Protein AF-A0A517MEG2-F1 (afdb_monomer)

Solvent-accessible surface area (backbone atoms only — not comparable to full-atom values): 10553 Å² total; per-residue (Å²): 79,39,38,35,41,68,90,79,44,79,35,77,63,63,57,66,65,66,53,48,52,52,63,73,65,62,48,72,83,31,39,38,38,44,35,66,56,75,59,29,33,42,37,38,36,28,40,71,97,76,38,47,50,43,34,38,28,71,49,41,81,90,42,23,30,31,58,60,77,92,49,45,72,72,55,52,47,51,47,54,48,31,66,67,71,65,52,87,67,58,65,68,91,51,57,68,42,76,53,75,80,65,86,77,78,70,78,85,67,94,70,93,80,62,92,63,47,43,78,46,65,92,37,83,37,61,62,52,31,31,82,67,50,96,64,88,54,56,41,98,83,51,16,30,68,78,64,60,43,46,56,74,36,68,62,56,97,85,30,73,79,38,46,34,69,88,78,70,36,36,53,88,76,49,85,77,88

Organism: NCBI:txid1930274

Structure (mmCIF, N/CA/C/O backbone):
data_AF-A0A517MEG2-F1
#
_entry.id   AF-A0A517MEG2-F1
#
loop_
_atom_site.group_PDB
_atom_site.id
_atom_site.type_symbol
_atom_site.label_atom_id
_atom_site.label_alt_id
_atom_site.label_comp_id
_atom_site.label_asym_id
_atom_site.label_entity_id
_atom_site.label_seq_id
_atom_site.pdbx_PDB_ins_code
_atom_site.Cartn_x
_atom_site.Cartn_y
_atom_site.Cartn_z
_atom_site.occupancy
_atom_site.B_iso_or_equiv
_atom_site.auth_seq_id
_atom_site.auth_comp_id
_atom_site.auth_asym_id
_atom_site.auth_atom_id
_atom_site.pdbx_PDB_model_num
ATOM 1 N N . MET A 1 1 ? -2.160 -15.953 0.703 1.00 89.88 1 MET A N 1
ATOM 2 C CA . MET A 1 1 ? -2.638 -14.651 1.212 1.00 89.88 1 MET A CA 1
ATOM 3 C C . MET A 1 1 ? -2.475 -14.653 2.720 1.00 89.88 1 MET A C 1
ATOM 5 O O . MET A 1 1 ? -2.684 -15.702 3.319 1.00 89.88 1 MET A O 1
ATOM 9 N N . ILE A 1 2 ? -2.067 -13.543 3.320 1.00 95.31 2 ILE A N 1
ATOM 10 C CA . ILE A 1 2 ? -1.760 -13.438 4.749 1.00 95.31 2 ILE A CA 1
ATOM 11 C C . ILE A 1 2 ? -2.513 -12.236 5.310 1.00 95.31 2 ILE A C 1
ATOM 13 O O . ILE A 1 2 ? -2.426 -11.152 4.748 1.00 95.31 2 ILE A O 1
ATOM 17 N N . PHE A 1 3 ? -3.243 -12.420 6.408 1.00 96.19 3 PHE A N 1
ATOM 18 C CA . PHE A 1 3 ? -3.762 -11.312 7.211 1.00 96.19 3 PHE A CA 1
ATOM 19 C C . PHE A 1 3 ? -2.900 -11.147 8.458 1.00 96.19 3 PHE A C 1
ATOM 21 O O . PHE A 1 3 ? -2.706 -12.115 9.194 1.00 96.19 3 PHE A O 1
ATOM 28 N N . ASN A 1 4 ? -2.394 -9.940 8.674 1.00 95.69 4 ASN A N 1
ATOM 29 C CA . ASN A 1 4 ? -1.605 -9.534 9.828 1.00 95.69 4 ASN A CA 1
ATOM 30 C C . ASN A 1 4 ? -2.376 -8.444 10.581 1.00 95.69 4 ASN A C 1
ATOM 32 O O . ASN A 1 4 ? -2.794 -7.461 9.972 1.00 95.69 4 ASN A O 1
ATOM 36 N N . LEU A 1 5 ? -2.554 -8.621 11.886 1.00 93.94 5 LEU A N 1
ATOM 37 C CA . LEU A 1 5 ? -3.052 -7.599 12.796 1.00 93.94 5 LEU A CA 1
ATOM 38 C C . LEU A 1 5 ? -1.934 -7.234 13.777 1.00 93.94 5 LEU A C 1
ATOM 40 O O . LEU A 1 5 ? -1.557 -8.066 14.606 1.00 93.94 5 LEU A O 1
ATOM 44 N N . ASN A 1 6 ? -1.441 -6.000 13.665 1.00 92.31 6 ASN A N 1
ATOM 45 C CA . ASN A 1 6 ? -0.463 -5.378 14.558 1.00 92.31 6 ASN A CA 1
ATOM 46 C C . ASN A 1 6 ? 0.783 -6.234 14.881 1.00 92.31 6 ASN A C 1
ATOM 48 O O . ASN A 1 6 ? 1.295 -6.176 15.987 1.00 92.31 6 ASN A O 1
ATOM 52 N N . GLU A 1 7 ? 1.244 -7.081 13.956 1.00 86.81 7 GLU A N 1
ATOM 53 C CA . GLU A 1 7 ? 2.364 -8.033 14.148 1.00 86.81 7 GLU A CA 1
ATOM 54 C C . GLU A 1 7 ? 2.147 -9.124 15.209 1.00 86.81 7 GLU A C 1
ATOM 56 O O . GLU A 1 7 ? 2.996 -9.996 15.391 1.00 86.81 7 GLU A O 1
ATOM 61 N N . ASP A 1 8 ? 0.998 -9.139 15.876 1.00 85.50 8 ASP A N 1
ATOM 62 C CA . ASP A 1 8 ? 0.709 -10.068 16.967 1.00 85.50 8 ASP A CA 1
ATOM 63 C C . ASP A 1 8 ? -0.096 -11.280 16.490 1.00 85.50 8 ASP A C 1
ATOM 65 O O . ASP A 1 8 ? -0.028 -12.373 17.067 1.00 85.50 8 ASP A O 1
ATOM 69 N N . ARG A 1 9 ? -0.885 -11.107 15.423 1.00 88.69 9 ARG A N 1
ATOM 70 C CA . ARG A 1 9 ? -1.783 -12.144 14.910 1.00 88.69 9 ARG A CA 1
ATOM 71 C C . ARG A 1 9 ? -1.667 -12.289 13.401 1.00 88.69 9 ARG A C 1
ATOM 73 O O . ARG A 1 9 ? -2.029 -11.393 12.647 1.00 88.69 9 ARG A O 1
ATOM 80 N N . TYR A 1 10 ? -1.281 -13.492 12.984 1.00 93.62 10 TYR A N 1
ATOM 81 C CA . TYR A 1 10 ? -1.148 -13.881 11.584 1.00 93.62 10 TYR A CA 1
ATOM 82 C C . TYR A 1 10 ? -2.141 -14.984 11.230 1.00 93.62 10 TYR A C 1
ATOM 84 O O . TYR A 1 10 ? -2.245 -15.992 11.932 1.00 93.62 10 TYR A O 1
ATOM 92 N N . LEU A 1 11 ? -2.858 -14.806 10.124 1.00 93.25 11 LEU A N 1
ATOM 93 C CA . LEU A 1 11 ? -3.738 -15.815 9.548 1.00 93.25 11 LEU A CA 1
ATOM 94 C C . LEU A 1 11 ? -3.317 -16.091 8.105 1.00 93.25 11 LEU A C 1
ATOM 96 O O . LEU A 1 11 ? -3.376 -15.209 7.248 1.00 93.25 11 LEU A O 1
ATOM 100 N N . GLU A 1 12 ? -2.930 -17.332 7.827 1.00 95.19 12 GLU A N 1
ATOM 101 C CA . GLU A 1 12 ? -2.679 -17.797 6.465 1.00 95.19 12 GLU A CA 1
ATOM 102 C C . GLU A 1 12 ? -3.995 -18.184 5.787 1.00 95.19 12 GLU A C 1
ATOM 104 O O . GLU A 1 12 ? -4.792 -18.941 6.339 1.00 95.19 12 GLU A O 1
ATOM 109 N N . ASN A 1 13 ? -4.208 -17.673 4.573 1.00 92.31 13 ASN A N 1
ATOM 110 C CA . ASN A 1 13 ? -5.419 -17.852 3.767 1.00 92.31 13 ASN A CA 1
ATOM 111 C C . ASN A 1 13 ? -6.703 -17.653 4.595 1.00 92.31 13 ASN A C 1
ATOM 113 O O . ASN A 1 13 ? -7.506 -18.581 4.739 1.00 92.31 13 ASN A O 1
ATOM 117 N N . PRO A 1 14 ? -6.881 -16.453 5.175 1.00 94.69 14 PRO A N 1
ATOM 118 C CA . PRO A 1 14 ? -7.955 -16.197 6.118 1.00 94.69 14 PRO A CA 1
ATOM 119 C C . PRO A 1 14 ? -9.325 -16.315 5.443 1.00 94.69 14 PRO A C 1
ATOM 121 O O . PRO A 1 14 ? -9.511 -15.927 4.291 1.00 94.69 14 PRO A O 1
ATOM 124 N N . ALA A 1 15 ? -10.312 -16.816 6.184 1.00 95.06 15 ALA A N 1
ATOM 125 C CA . ALA A 1 15 ? -11.708 -16.688 5.784 1.00 95.06 15 ALA A CA 1
ATOM 126 C C . ALA A 1 15 ? -12.218 -15.262 6.053 1.00 95.06 15 ALA A C 1
ATOM 128 O O . ALA A 1 15 ? -11.603 -14.493 6.792 1.00 95.06 15 ALA A O 1
ATOM 129 N N . LYS A 1 16 ? -13.383 -14.931 5.488 1.00 95.50 16 LYS A N 1
ATOM 130 C CA . LYS A 1 16 ? -14.032 -13.624 5.653 1.00 95.50 16 LYS A CA 1
ATOM 131 C C . LYS A 1 16 ? -14.243 -13.243 7.122 1.00 95.50 16 LYS A C 1
ATOM 133 O O . LYS A 1 16 ? -13.844 -12.155 7.525 1.00 95.50 16 LYS A O 1
ATOM 138 N N . ASP A 1 17 ? -14.865 -14.123 7.903 1.00 96.44 17 ASP A N 1
ATOM 139 C CA . ASP A 1 17 ? -15.284 -13.785 9.269 1.00 96.44 17 ASP A CA 1
ATOM 140 C C . ASP A 1 17 ? -14.088 -13.459 10.187 1.00 96.44 17 ASP A C 1
ATOM 142 O O . ASP A 1 17 ? -14.116 -12.401 10.813 1.00 96.44 17 ASP A O 1
ATOM 146 N N . PRO A 1 18 ? -12.980 -14.236 10.187 1.00 95.38 18 PRO A N 1
ATOM 147 C CA . PRO A 1 18 ? -11.774 -13.874 10.935 1.00 95.38 18 PRO A CA 1
ATOM 148 C C . PRO A 1 18 ? -11.167 -12.509 10.579 1.00 95.38 18 PRO A C 1
ATOM 150 O O . PRO A 1 18 ? -10.632 -11.842 11.463 1.00 95.38 18 PRO A O 1
ATOM 153 N N . VAL A 1 19 ? -11.235 -12.086 9.309 1.00 95.88 19 VAL A N 1
ATOM 154 C CA . VAL A 1 19 ? -10.759 -10.754 8.890 1.00 95.88 19 VAL A CA 1
ATOM 155 C C . VAL A 1 19 ? -11.661 -9.670 9.469 1.00 95.88 19 VAL A C 1
ATOM 157 O O . VAL A 1 19 ? -11.175 -8.717 10.068 1.00 95.88 19 VAL A O 1
ATOM 160 N N . VAL A 1 20 ? -12.979 -9.830 9.340 1.00 96.81 20 VAL A N 1
ATOM 161 C CA . VAL A 1 20 ? -13.967 -8.871 9.859 1.00 96.81 20 VAL A CA 1
ATOM 162 C C . VAL A 1 20 ? -13.852 -8.725 11.379 1.00 96.81 20 VAL A C 1
ATOM 164 O O . VAL A 1 20 ? -13.852 -7.598 11.877 1.00 96.81 20 VAL A O 1
ATOM 167 N N . GLU A 1 21 ? -13.710 -9.842 12.097 1.00 96.06 21 GLU A N 1
ATOM 168 C CA . GLU A 1 21 ? -13.492 -9.865 13.546 1.00 96.06 21 GLU A CA 1
ATOM 169 C C . GLU A 1 21 ? -12.184 -9.173 13.936 1.00 96.06 21 GLU A C 1
ATOM 171 O O . GLU A 1 21 ? -12.189 -8.343 14.842 1.00 96.06 21 GLU A O 1
ATOM 176 N N . GLY A 1 22 ? -11.083 -9.468 13.235 1.00 95.19 22 GLY A N 1
ATOM 177 C CA . GLY A 1 22 ? -9.787 -8.835 13.483 1.00 95.19 22 GLY A CA 1
ATOM 178 C C . GLY A 1 22 ? -9.834 -7.317 13.310 1.00 95.19 22 GLY A C 1
ATOM 179 O O . GLY A 1 22 ? -9.320 -6.583 14.149 1.00 95.19 22 GLY A O 1
ATOM 180 N N . LEU A 1 23 ? -10.527 -6.841 12.274 1.00 96.06 23 LEU A N 1
ATOM 181 C CA . LEU A 1 23 ? -10.725 -5.411 12.039 1.00 96.06 23 LEU A CA 1
ATOM 182 C C . LEU A 1 23 ? -11.595 -4.751 13.117 1.00 96.06 23 LEU A C 1
ATOM 184 O O . LEU A 1 23 ? -11.350 -3.611 13.483 1.00 96.06 23 LEU A O 1
ATOM 188 N N . SER A 1 24 ? -12.606 -5.450 13.647 1.00 96.06 24 SER A N 1
ATOM 189 C CA . SER A 1 24 ? -13.416 -4.937 14.767 1.00 96.06 24 SER A CA 1
ATOM 190 C C . SER A 1 24 ? -12.664 -4.877 16.096 1.00 96.06 24 SER A C 1
ATOM 192 O O . SER A 1 24 ? -13.130 -4.202 17.010 1.00 96.06 24 SER A O 1
ATOM 194 N N . SER A 1 25 ? -11.545 -5.595 16.218 1.00 94.81 25 SER A N 1
ATOM 195 C CA . SER A 1 25 ? -10.685 -5.574 17.403 1.00 94.81 25 SER A CA 1
ATOM 196 C C . SER A 1 25 ? -9.510 -4.601 17.310 1.00 94.81 25 SER A C 1
ATOM 198 O O . SER A 1 25 ? -8.708 -4.588 18.236 1.00 94.81 25 SER A O 1
ATOM 200 N N . LEU A 1 26 ? -9.385 -3.831 16.220 1.00 94.06 26 LEU A N 1
ATOM 201 C CA . LEU A 1 26 ? -8.358 -2.794 16.116 1.00 94.06 26 LEU A CA 1
ATOM 202 C C . LEU A 1 26 ? -8.540 -1.760 17.236 1.00 94.06 26 LEU A C 1
ATOM 204 O O . LEU A 1 26 ? -9.647 -1.288 17.514 1.00 94.06 26 LEU A O 1
ATOM 208 N N . GLU A 1 27 ? -7.435 -1.436 17.893 1.00 93.88 27 GLU A N 1
ATOM 209 C CA . GLU A 1 27 ? -7.347 -0.350 18.860 1.00 93.88 27 GLU A CA 1
ATOM 210 C C . GLU A 1 27 ? -6.696 0.883 18.216 1.00 93.88 27 GLU A C 1
ATOM 212 O O . GLU A 1 27 ? -6.171 0.833 17.103 1.00 93.88 27 GLU A O 1
ATOM 217 N N . VAL A 1 28 ? -6.740 2.016 18.919 1.00 94.50 28 VAL A N 1
ATOM 218 C CA . VAL A 1 28 ? -6.015 3.225 18.500 1.00 94.50 28 VAL A CA 1
ATOM 219 C C . VAL A 1 28 ? -4.521 2.911 18.391 1.00 94.50 28 VAL A C 1
ATOM 221 O O . VAL A 1 28 ? -3.980 2.178 19.218 1.00 94.50 28 VAL A O 1
ATOM 224 N N . ASP A 1 29 ? -3.880 3.476 17.373 1.00 93.56 29 ASP A N 1
ATOM 225 C CA . ASP A 1 29 ? -2.480 3.266 17.002 1.00 93.56 29 ASP A CA 1
ATOM 226 C C . ASP A 1 29 ? -2.135 1.856 16.503 1.00 93.56 29 ASP A C 1
ATOM 228 O O . ASP A 1 29 ? -0.960 1.507 16.389 1.00 93.56 29 ASP A O 1
ATOM 232 N N . GLN A 1 30 ? -3.137 1.050 16.149 1.00 95.62 30 GLN A N 1
ATOM 233 C CA . GLN A 1 30 ? -2.923 -0.262 15.542 1.00 95.62 30 GLN A CA 1
ATOM 234 C C . GLN A 1 30 ? -3.225 -0.265 14.049 1.00 95.62 30 GLN A C 1
ATOM 236 O O . GLN A 1 30 ? -3.927 0.593 13.507 1.00 95.62 30 GLN A O 1
ATOM 241 N N . TYR A 1 31 ? -2.707 -1.289 13.377 1.00 96.75 31 TYR A N 1
ATOM 242 C CA . TYR A 1 31 ? -2.906 -1.486 11.953 1.00 96.75 31 TYR A CA 1
ATOM 243 C C . TYR A 1 31 ? -3.207 -2.946 11.607 1.00 96.75 31 TYR A C 1
ATOM 245 O O . TYR A 1 31 ? -2.893 -3.877 12.354 1.00 96.75 31 TYR A O 1
ATOM 253 N N . ALA A 1 32 ? -3.818 -3.149 10.445 1.00 97.56 32 ALA A N 1
ATOM 254 C CA . ALA A 1 32 ? -4.032 -4.461 9.858 1.00 97.56 32 ALA A CA 1
ATOM 255 C C . ALA A 1 32 ? -3.645 -4.452 8.378 1.00 97.56 32 ALA A C 1
ATOM 257 O O . ALA A 1 32 ? -3.892 -3.474 7.677 1.00 97.56 32 ALA A O 1
ATOM 258 N N . ILE A 1 33 ? -3.075 -5.556 7.897 1.00 97.62 33 ILE A N 1
ATOM 259 C CA . ILE A 1 33 ? -2.640 -5.739 6.508 1.00 97.62 33 ILE A CA 1
ATOM 260 C C . ILE A 1 33 ? -3.194 -7.061 5.990 1.00 97.62 33 ILE A C 1
ATOM 262 O O . ILE A 1 33 ? -3.084 -8.093 6.652 1.00 97.62 33 ILE A O 1
ATOM 266 N N . LEU A 1 34 ? -3.761 -7.047 4.788 1.00 97.06 34 LEU A N 1
ATOM 267 C CA . LEU A 1 34 ? -4.104 -8.244 4.030 1.00 97.06 34 LEU A CA 1
ATOM 268 C C . LEU A 1 34 ? -3.244 -8.293 2.763 1.00 97.06 34 LEU A C 1
ATOM 270 O O . LEU A 1 34 ? -3.437 -7.506 1.841 1.00 97.06 3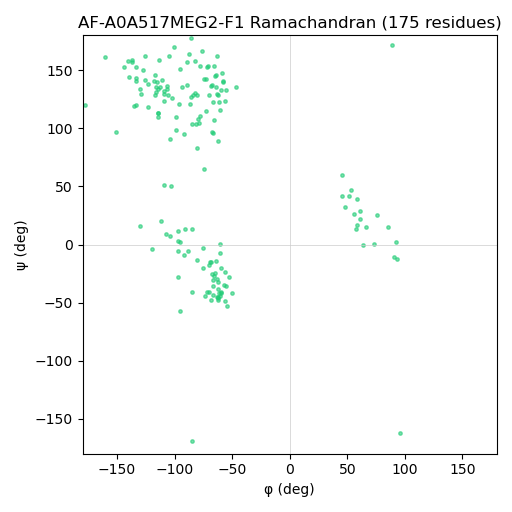4 LEU A O 1
ATOM 274 N N . ASP A 1 35 ? -2.304 -9.233 2.728 1.00 95.56 35 ASP A N 1
ATOM 275 C CA . ASP A 1 35 ? -1.260 -9.362 1.712 1.00 95.56 35 ASP A CA 1
ATOM 276 C C . ASP A 1 35 ? -1.496 -10.578 0.797 1.00 95.56 35 ASP A C 1
ATOM 278 O O . ASP A 1 35 ? -1.716 -11.711 1.246 1.00 95.56 35 ASP A O 1
ATOM 282 N N . ARG A 1 36 ? -1.447 -10.357 -0.518 1.00 91.69 36 ARG A N 1
ATOM 283 C CA . ARG A 1 36 ? -1.533 -11.385 -1.571 1.00 91.69 36 ARG A CA 1
ATOM 284 C C . ARG A 1 36 ? -0.164 -11.828 -2.093 1.00 91.69 36 ARG A C 1
ATOM 286 O O . ARG A 1 36 ? -0.108 -12.793 -2.856 1.00 91.69 36 ARG A O 1
ATOM 293 N N . GLY A 1 37 ? 0.912 -11.190 -1.653 1.00 88.06 37 GLY A N 1
ATOM 294 C CA . GLY A 1 37 ? 2.268 -11.330 -2.161 1.00 88.06 37 GLY A CA 1
ATOM 295 C C . GLY A 1 37 ? 2.555 -10.364 -3.310 1.00 88.06 37 GLY A C 1
ATOM 296 O O . GLY A 1 37 ? 1.656 -9.706 -3.832 1.00 88.06 37 GLY A O 1
ATOM 297 N N . ASN A 1 38 ? 3.826 -10.305 -3.721 1.00 86.06 38 ASN A N 1
ATOM 298 C CA . ASN A 1 38 ? 4.309 -9.451 -4.815 1.00 86.06 38 ASN A CA 1
ATOM 299 C C . ASN A 1 38 ? 3.894 -7.979 -4.659 1.00 86.06 38 ASN A C 1
ATOM 301 O O . ASN A 1 38 ? 3.453 -7.371 -5.623 1.00 86.06 38 ASN A O 1
ATOM 305 N N . GLU A 1 39 ? 3.967 -7.433 -3.441 1.00 86.56 39 GLU A N 1
ATOM 306 C CA . GLU A 1 39 ? 3.569 -6.047 -3.146 1.00 86.56 39 GLU A CA 1
ATOM 307 C C . GLU A 1 39 ? 2.089 -5.717 -3.439 1.00 86.56 39 GLU A C 1
ATOM 309 O O . GLU A 1 39 ? 1.728 -4.551 -3.613 1.00 86.56 39 GLU A O 1
ATOM 314 N N . HIS A 1 40 ? 1.212 -6.724 -3.483 1.00 90.69 40 HIS A N 1
ATOM 315 C CA . HIS A 1 40 ? -0.235 -6.532 -3.551 1.00 90.69 40 HIS A CA 1
ATOM 316 C C . HIS A 1 40 ? -0.860 -6.690 -2.168 1.00 90.69 40 HIS A C 1
ATOM 318 O O . HIS A 1 40 ? -1.155 -7.807 -1.738 1.00 90.69 40 HIS A O 1
ATOM 324 N N . TYR A 1 41 ? -1.129 -5.577 -1.496 1.00 94.69 41 TYR A N 1
ATOM 325 C CA . TYR A 1 41 ? -1.771 -5.591 -0.186 1.00 94.69 41 TYR A CA 1
ATOM 326 C C . TYR A 1 41 ? -2.781 -4.459 -0.035 1.00 94.69 41 TYR A C 1
ATOM 328 O O . TYR A 1 41 ? -2.699 -3.438 -0.715 1.00 94.69 41 TYR A O 1
ATOM 336 N N . ILE A 1 42 ? -3.715 -4.642 0.891 1.00 96.12 42 ILE A N 1
ATOM 337 C CA . ILE A 1 42 ? -4.537 -3.573 1.457 1.00 96.12 42 ILE A CA 1
ATOM 338 C C . ILE A 1 42 ? -4.203 -3.459 2.941 1.00 96.12 42 ILE A C 1
ATOM 340 O O . ILE A 1 42 ? -4.002 -4.474 3.613 1.00 96.12 42 ILE A O 1
ATOM 344 N N . GLN A 1 43 ? -4.121 -2.237 3.447 1.00 97.12 43 GLN A N 1
ATOM 345 C CA . GLN A 1 43 ? -3.837 -1.963 4.844 1.00 97.12 43 GLN A CA 1
ATOM 346 C C . GLN A 1 43 ? -4.789 -0.924 5.412 1.00 97.12 43 GLN A C 1
ATOM 348 O O . GLN A 1 43 ? -5.306 -0.071 4.695 1.00 97.12 43 GLN A O 1
ATOM 353 N N . VAL A 1 44 ? -5.003 -0.995 6.717 1.00 97.69 44 VAL A N 1
ATOM 354 C CA . VAL A 1 44 ? -5.693 0.042 7.471 1.00 97.69 44 VAL A CA 1
ATOM 355 C C . VAL A 1 44 ? -4.911 0.355 8.732 1.00 97.69 44 VAL A C 1
ATOM 357 O O . VAL A 1 44 ? -4.411 -0.557 9.385 1.00 97.69 44 VAL A O 1
ATOM 360 N N . TYR A 1 45 ? -4.853 1.630 9.085 1.00 96.81 45 TYR A N 1
ATOM 361 C CA . TYR A 1 45 ? -4.403 2.114 10.382 1.00 96.81 45 TYR A CA 1
ATOM 362 C C . TYR A 1 45 ? -5.567 2.811 11.089 1.00 96.81 45 TYR A C 1
ATOM 364 O O . TYR A 1 45 ? -6.316 3.570 10.464 1.00 96.81 45 TYR A O 1
ATOM 372 N N . GLN A 1 46 ? -5.743 2.530 12.378 1.00 95.62 46 GLN A N 1
ATOM 373 C CA . GLN A 1 46 ? -6.716 3.207 13.226 1.00 95.62 46 GLN A CA 1
ATOM 374 C C . GLN A 1 46 ? -6.008 4.290 14.036 1.00 95.62 46 GLN A C 1
ATOM 376 O O . GLN A 1 46 ? -5.247 4.002 14.957 1.00 95.62 46 GLN A O 1
ATOM 381 N N . GLY A 1 47 ? -6.282 5.544 13.693 1.00 92.12 47 GLY A N 1
ATOM 382 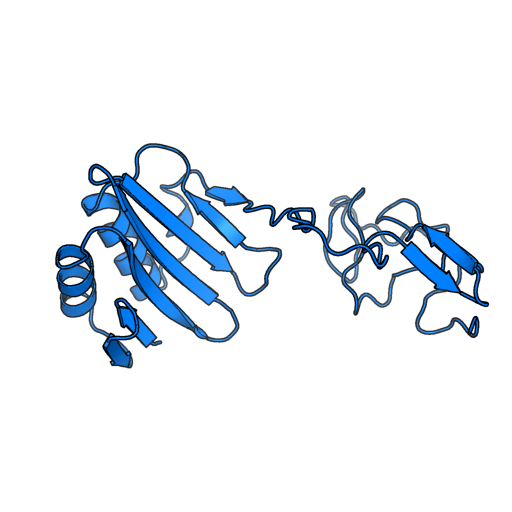C CA . GLY A 1 47 ? -5.769 6.700 14.413 1.00 92.12 47 GLY A CA 1
ATOM 383 C C . GLY A 1 47 ? -6.635 7.077 15.613 1.00 92.12 47 GLY A C 1
ATOM 384 O O . GLY A 1 47 ? -7.567 6.374 16.020 1.00 92.12 47 GLY A O 1
ATOM 385 N N . GLU A 1 48 ? -6.344 8.248 16.171 1.00 91.19 48 GLU A N 1
ATOM 386 C CA . GLU A 1 48 ? -7.126 8.832 17.257 1.00 91.19 48 GLU A CA 1
ATOM 387 C C . GLU A 1 48 ? -8.570 9.152 16.818 1.00 91.19 48 GLU A C 1
ATOM 389 O O . GLU A 1 48 ? -8.895 9.216 15.629 1.00 91.19 48 GLU A O 1
ATOM 394 N N . GLU A 1 49 ? -9.463 9.331 17.795 1.00 87.56 49 GLU A N 1
ATOM 395 C CA . GLU A 1 49 ? -10.870 9.723 17.585 1.00 87.56 49 GLU A CA 1
ATOM 396 C C . GLU A 1 49 ? -11.686 8.799 16.649 1.00 87.56 49 GLU A C 1
ATOM 398 O O . GLU A 1 49 ? -12.689 9.218 16.075 1.00 87.56 49 GLU A O 1
ATOM 403 N N . ASN A 1 50 ? -11.310 7.516 16.537 1.00 81.75 50 ASN A N 1
ATOM 404 C CA . ASN A 1 50 ? -11.890 6.544 15.592 1.00 81.75 50 ASN A CA 1
ATOM 405 C C . ASN A 1 50 ? -11.715 6.935 14.115 1.00 81.75 50 ASN A C 1
ATOM 407 O O . ASN A 1 50 ? -12.543 6.572 13.274 1.00 81.75 50 ASN A O 1
ATOM 411 N N . SER A 1 51 ? -10.650 7.668 13.796 1.00 91.44 51 SER A N 1
ATOM 412 C CA . SER A 1 51 ? -10.237 7.885 12.415 1.00 91.44 51 SER A CA 1
ATOM 413 C C . SER A 1 51 ? -9.586 6.623 11.843 1.00 91.44 51 SER A C 1
ATOM 415 O O . SER A 1 51 ? -8.866 5.905 12.536 1.00 91.44 51 SER A O 1
ATOM 417 N N . TYR A 1 52 ? -9.842 6.346 10.567 1.00 95.06 52 TYR A N 1
ATOM 418 C CA . TYR A 1 52 ? -9.224 5.236 9.846 1.00 95.06 52 TYR A CA 1
ATOM 419 C C . TYR A 1 52 ? -8.504 5.772 8.615 1.00 95.06 52 TYR A C 1
ATOM 421 O O . TYR A 1 52 ? -9.032 6.619 7.897 1.00 95.06 52 TYR A O 1
ATOM 429 N N . GLN A 1 53 ? -7.314 5.249 8.354 1.00 95.50 53 GLN A N 1
ATOM 430 C CA . GLN A 1 53 ? -6.571 5.487 7.121 1.00 95.50 53 GLN A CA 1
ATOM 431 C C . GLN A 1 53 ? -6.485 4.162 6.380 1.00 95.50 53 GLN A C 1
ATOM 433 O O . GLN A 1 53 ? -5.886 3.215 6.881 1.00 95.50 53 GLN A O 1
ATOM 438 N N . LEU A 1 54 ? -7.152 4.076 5.231 1.00 95.94 54 LEU A N 1
ATOM 439 C CA . LEU A 1 54 ? -7.192 2.879 4.396 1.00 95.94 54 LEU A CA 1
ATOM 440 C C . LEU A 1 54 ? -6.311 3.106 3.172 1.00 95.94 54 LEU A C 1
ATOM 442 O O . LEU A 1 54 ? -6.495 4.090 2.460 1.00 95.94 54 LEU A O 1
ATOM 446 N N . GLU A 1 55 ? -5.403 2.180 2.899 1.00 95.75 55 GLU A N 1
ATOM 447 C CA . GLU A 1 55 ? -4.464 2.267 1.784 1.00 95.75 55 GLU A CA 1
ATOM 448 C C . GLU A 1 55 ? -4.339 0.918 1.078 1.00 95.75 55 GLU A C 1
ATOM 450 O O . GLU A 1 55 ? -4.602 -0.134 1.663 1.00 95.75 55 GLU A O 1
ATOM 455 N N . TYR A 1 56 ? -3.916 0.920 -0.181 1.00 94.81 56 TYR A N 1
ATOM 456 C CA . TYR A 1 56 ? -3.548 -0.306 -0.877 1.00 94.81 56 TYR A CA 1
ATOM 457 C C . TYR A 1 56 ? -2.376 -0.097 -1.820 1.00 94.81 56 TYR A C 1
ATOM 459 O O . TYR A 1 56 ? -2.173 0.984 -2.378 1.00 94.81 56 TYR A O 1
ATOM 467 N N . ARG A 1 57 ? -1.632 -1.180 -2.037 1.00 92.31 57 ARG A N 1
ATOM 468 C CA . ARG A 1 57 ? -0.573 -1.266 -3.033 1.00 92.31 57 ARG A CA 1
ATOM 469 C C . ARG A 1 57 ? -0.946 -2.278 -4.110 1.00 92.31 57 ARG A C 1
ATOM 471 O O . ARG A 1 57 ? -1.411 -3.380 -3.817 1.00 92.31 57 ARG A O 1
ATOM 478 N N . ALA A 1 58 ? -0.746 -1.896 -5.367 1.00 89.00 58 ALA A N 1
ATOM 479 C CA . ALA A 1 58 ? -1.045 -2.713 -6.539 1.00 89.00 58 ALA A CA 1
ATOM 480 C C . ALA A 1 58 ? 0.225 -3.209 -7.246 1.00 89.00 58 ALA A C 1
ATOM 482 O O . ALA A 1 58 ? 0.351 -3.069 -8.459 1.00 89.00 58 ALA A O 1
ATOM 483 N N . GLY A 1 59 ? 1.143 -3.814 -6.490 1.00 86.44 59 GLY A N 1
ATOM 484 C CA . GLY A 1 59 ? 2.282 -4.546 -7.049 1.00 86.44 59 GLY A CA 1
ATOM 485 C C . GLY A 1 59 ? 3.565 -3.741 -7.235 1.00 86.44 59 GLY A C 1
ATOM 486 O O . GLY A 1 59 ? 4.543 -4.277 -7.745 1.00 86.44 59 GLY A O 1
ATOM 487 N N . SER A 1 60 ? 3.577 -2.465 -6.842 1.00 80.62 60 SER A N 1
ATOM 488 C CA . SER A 1 60 ? 4.785 -1.635 -6.822 1.00 80.62 60 SER A CA 1
ATOM 489 C C . SER A 1 60 ? 4.630 -0.425 -5.902 1.00 80.62 60 SER A C 1
ATOM 491 O O . SER A 1 60 ? 3.515 0.001 -5.594 1.00 80.62 60 SER A O 1
ATOM 493 N N . HIS A 1 61 ? 5.750 0.178 -5.501 1.00 75.69 61 HIS A N 1
ATOM 494 C CA . HIS A 1 61 ? 5.763 1.373 -4.653 1.00 75.69 61 HIS A CA 1
ATOM 495 C C . HIS A 1 61 ? 5.109 2.613 -5.279 1.00 75.69 61 HIS A C 1
ATOM 497 O O . HIS A 1 61 ? 4.544 3.422 -4.549 1.00 75.69 61 HIS A O 1
ATOM 503 N N . THR A 1 62 ? 5.134 2.749 -6.609 1.00 76.81 62 THR A N 1
ATOM 504 C CA . THR A 1 62 ? 4.476 3.853 -7.335 1.00 76.81 62 THR A CA 1
ATOM 505 C C . THR A 1 62 ? 2.976 3.635 -7.520 1.00 76.81 62 THR A C 1
ATOM 507 O O . THR A 1 62 ? 2.248 4.566 -7.858 1.00 76.81 62 THR A O 1
ATOM 510 N N . GLN A 1 63 ? 2.496 2.413 -7.282 1.00 84.88 63 GLN A N 1
ATOM 511 C CA . GLN A 1 63 ? 1.083 2.048 -7.298 1.00 84.88 63 GLN A CA 1
ATOM 512 C C . GLN A 1 63 ? 0.563 1.909 -5.866 1.00 84.88 63 GLN A C 1
ATOM 514 O O . GLN A 1 63 ? -0.029 0.889 -5.511 1.00 84.88 63 GLN A O 1
ATOM 519 N N . HIS A 1 64 ? 0.823 2.930 -5.049 1.00 89.31 64 HIS A N 1
ATOM 520 C CA . HIS A 1 64 ? 0.340 3.040 -3.679 1.00 89.31 64 HIS A CA 1
ATOM 521 C C . HIS A 1 64 ? -0.721 4.133 -3.591 1.00 89.31 64 HIS A C 1
ATOM 523 O O . HIS A 1 64 ? -0.525 5.235 -4.105 1.00 89.31 64 HIS A O 1
ATOM 529 N N . PHE A 1 65 ? -1.850 3.830 -2.960 1.00 91.38 65 PHE A N 1
ATOM 530 C CA . PHE A 1 65 ? -2.996 4.726 -2.927 1.00 91.38 65 PHE A CA 1
ATOM 531 C C . PHE A 1 65 ? -3.659 4.729 -1.555 1.00 91.38 65 PHE A C 1
ATOM 533 O O . PHE A 1 65 ? -3.787 3.679 -0.933 1.00 91.38 65 PHE A O 1
ATOM 540 N N . ALA A 1 66 ? -4.147 5.892 -1.138 1.00 93.38 66 ALA A N 1
ATOM 541 C CA . ALA A 1 66 ? -4.917 6.096 0.079 1.00 93.38 66 ALA A CA 1
ATOM 542 C C . ALA A 1 66 ? -6.365 6.443 -0.270 1.00 93.38 66 ALA A C 1
ATOM 544 O O . ALA A 1 66 ? -6.643 7.142 -1.248 1.00 93.38 66 ALA A O 1
ATOM 545 N N . ALA A 1 67 ? -7.308 5.930 0.512 1.00 92.94 67 ALA A N 1
ATOM 546 C CA . ALA A 1 67 ? -8.705 6.302 0.391 1.00 92.94 67 ALA A CA 1
ATOM 547 C C . ALA A 1 67 ? -8.877 7.741 0.884 1.00 92.94 67 ALA A C 1
ATOM 549 O O . ALA A 1 67 ? -8.469 8.082 1.993 1.00 92.94 67 ALA A O 1
ATOM 550 N N . SER A 1 68 ? -9.519 8.574 0.073 1.00 87.00 68 SER A N 1
ATOM 551 C CA . SER A 1 68 ? -9.902 9.929 0.465 1.00 87.00 68 SER A CA 1
ATOM 552 C C . SER A 1 68 ? -11.345 9.970 0.981 1.00 87.00 68 SER A C 1
ATOM 554 O O . SER A 1 68 ? -12.201 9.183 0.568 1.00 87.00 68 SER A O 1
ATOM 556 N N . GLY A 1 69 ? -11.625 10.919 1.877 1.00 86.12 69 GLY A N 1
ATOM 557 C CA . GLY A 1 69 ? -12.942 11.106 2.489 1.00 86.12 69 GLY A CA 1
ATOM 558 C C . GLY A 1 69 ? -13.093 10.430 3.854 1.00 86.12 69 GLY A C 1
ATOM 559 O O . GLY A 1 69 ? -12.114 10.137 4.535 1.00 86.12 69 GLY A O 1
ATOM 560 N N . GLU A 1 70 ? -14.341 10.239 4.286 1.00 88.31 70 GLU A N 1
ATOM 561 C CA . GLU A 1 70 ? -14.652 9.633 5.583 1.00 88.31 70 GLU A CA 1
ATOM 562 C C . GLU A 1 70 ? -14.526 8.107 5.505 1.00 88.31 70 GLU A C 1
ATOM 564 O O . GLU A 1 70 ? -15.360 7.423 4.907 1.00 88.31 70 GLU A O 1
ATOM 569 N N . VAL A 1 71 ? -13.479 7.569 6.130 1.00 92.94 71 VAL A N 1
ATOM 570 C CA . VAL A 1 71 ? -13.262 6.128 6.252 1.00 92.94 71 VAL A CA 1
ATOM 571 C C . VAL A 1 71 ? -13.791 5.665 7.607 1.00 92.94 71 VAL A C 1
ATOM 573 O O . VAL A 1 71 ? -13.345 6.108 8.662 1.00 92.94 71 VAL A O 1
ATOM 576 N N . THR A 1 72 ? -14.746 4.741 7.578 1.00 93.75 72 THR A N 1
ATOM 577 C CA . THR A 1 72 ? -15.332 4.119 8.775 1.00 93.75 72 THR A CA 1
ATOM 578 C C . THR A 1 72 ? -14.975 2.638 8.845 1.00 93.75 72 THR A C 1
ATOM 580 O O . THR A 1 72 ? -14.739 2.008 7.810 1.00 93.75 72 THR A O 1
ATOM 583 N N . LEU A 1 73 ? -15.045 2.031 10.034 1.00 94.56 73 LEU A N 1
ATOM 584 C CA . LEU A 1 73 ? -14.845 0.586 10.208 1.00 94.56 73 LEU A CA 1
ATOM 585 C C . LEU A 1 73 ? -15.693 -0.258 9.239 1.00 94.56 73 LEU A C 1
ATOM 587 O O . LEU A 1 73 ? -15.200 -1.220 8.655 1.00 94.56 73 LEU A O 1
ATOM 591 N N . ALA A 1 74 ? -16.957 0.121 9.022 1.00 93.62 74 ALA A N 1
ATOM 592 C CA . ALA A 1 74 ? -17.8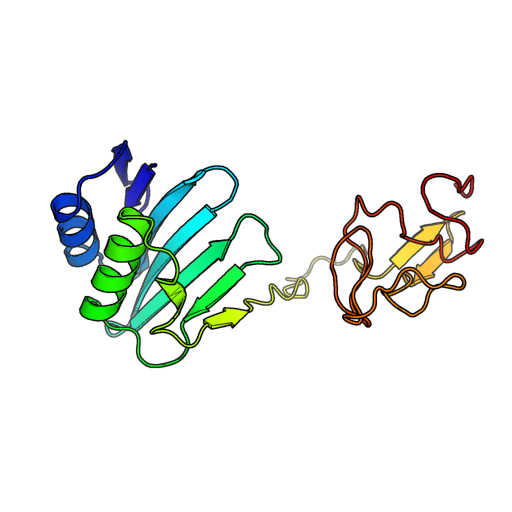44 -0.596 8.107 1.00 93.62 74 ALA A CA 1
ATOM 593 C C . ALA A 1 74 ? -17.307 -0.583 6.668 1.00 93.62 74 ALA A C 1
ATOM 595 O O . ALA A 1 74 ? -17.342 -1.599 5.975 1.00 93.62 74 ALA A O 1
ATOM 596 N N . THR A 1 75 ? -16.782 0.560 6.229 1.00 92.25 75 THR A N 1
ATOM 597 C CA . THR A 1 75 ? -16.195 0.700 4.895 1.00 92.25 75 THR A CA 1
ATOM 598 C C . THR A 1 75 ? -14.857 -0.047 4.800 1.00 92.25 75 THR A C 1
ATOM 600 O O . THR A 1 75 ? -14.649 -0.789 3.846 1.00 92.25 75 THR A O 1
ATOM 603 N N . VAL A 1 76 ? -14.005 0.006 5.830 1.00 95.12 76 VAL A N 1
ATOM 604 C CA . VAL A 1 76 ? -12.757 -0.781 5.914 1.00 95.12 76 VAL A CA 1
ATOM 605 C C . VAL A 1 76 ? -13.043 -2.277 5.768 1.00 95.12 76 VAL A C 1
ATOM 607 O O . VAL A 1 76 ? -12.428 -2.955 4.947 1.00 95.12 76 VAL A O 1
ATOM 610 N N . GLN A 1 77 ? -14.027 -2.795 6.508 1.00 95.69 77 GLN A N 1
ATOM 611 C CA . GLN A 1 77 ? -14.439 -4.197 6.418 1.00 95.69 77 GLN A CA 1
ATOM 612 C C . GLN A 1 77 ? -14.916 -4.565 5.011 1.00 95.69 77 GLN A C 1
ATOM 614 O O . GLN A 1 77 ? -14.570 -5.633 4.510 1.00 95.69 77 GLN A O 1
ATOM 619 N N . GLN A 1 78 ? -15.681 -3.693 4.348 1.00 93.06 78 GLN A N 1
ATOM 620 C CA . GLN A 1 78 ? -16.104 -3.925 2.965 1.00 93.06 78 GLN A CA 1
ATOM 621 C C . GLN A 1 78 ? -14.907 -4.009 2.009 1.00 93.06 78 GLN A C 1
ATOM 623 O O . GLN A 1 78 ? -14.849 -4.949 1.214 1.00 93.06 78 GLN A O 1
ATOM 628 N N . ALA A 1 79 ? -13.938 -3.094 2.119 1.00 93.75 79 ALA A N 1
ATOM 629 C CA . ALA A 1 79 ? -12.741 -3.105 1.279 1.00 93.75 79 ALA A CA 1
ATOM 630 C C . ALA A 1 79 ? -11.903 -4.370 1.483 1.00 93.75 79 ALA A C 1
ATOM 632 O O . ALA A 1 79 ? -11.565 -5.041 0.511 1.00 93.75 79 ALA A O 1
ATOM 633 N N . PHE A 1 80 ? -11.629 -4.748 2.734 1.00 95.56 80 PHE A N 1
ATOM 634 C CA . PHE A 1 80 ? -10.854 -5.951 3.043 1.00 95.56 80 PHE A CA 1
ATOM 635 C C . PHE A 1 80 ? -11.539 -7.224 2.547 1.00 95.56 80 PHE A C 1
ATOM 637 O O . PHE A 1 80 ? -10.872 -8.124 2.048 1.00 95.56 80 PHE A O 1
ATOM 644 N N . VAL A 1 81 ? -12.866 -7.318 2.649 1.00 94.56 81 VAL A N 1
ATOM 645 C CA . VAL A 1 81 ? -13.611 -8.487 2.164 1.00 94.56 81 VAL A CA 1
ATOM 646 C C . VAL A 1 81 ? -13.611 -8.565 0.639 1.00 94.56 81 VAL A C 1
ATOM 648 O O . VAL A 1 81 ? -13.431 -9.655 0.095 1.00 94.56 81 VAL A O 1
ATOM 651 N N . ALA A 1 82 ? -13.774 -7.439 -0.055 1.00 92.19 82 ALA A N 1
ATOM 652 C CA . ALA A 1 82 ? -13.701 -7.406 -1.513 1.00 92.19 82 ALA A CA 1
ATOM 653 C C . ALA A 1 82 ? -12.274 -7.734 -2.001 1.00 92.19 82 ALA A C 1
ATOM 655 O O . ALA A 1 82 ? -12.080 -8.592 -2.869 1.00 92.19 82 ALA A O 1
ATOM 656 N N . PHE A 1 83 ? -11.259 -7.164 -1.342 1.00 93.31 83 PHE A N 1
ATOM 657 C CA . PHE A 1 83 ? -9.855 -7.510 -1.560 1.00 93.31 83 PHE A CA 1
ATOM 65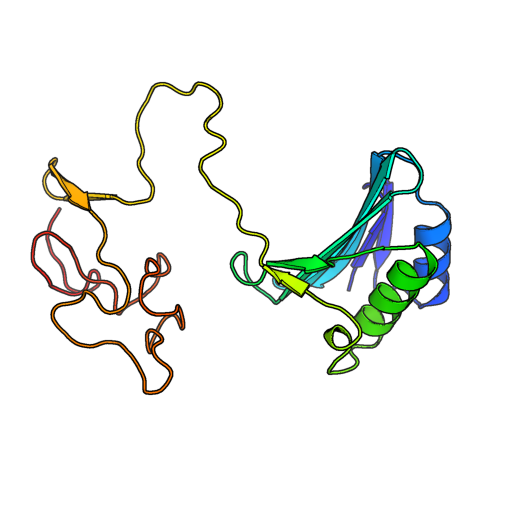8 C C . PHE A 1 83 ? -9.527 -8.949 -1.149 1.00 93.31 83 PHE A C 1
ATOM 660 O O . PHE A 1 83 ? -8.588 -9.528 -1.672 1.00 93.31 83 PHE A O 1
ATOM 667 N N . LEU A 1 84 ? -10.263 -9.590 -0.246 1.00 93.69 84 LEU A N 1
ATOM 668 C CA . LEU A 1 84 ? -10.096 -11.015 0.050 1.00 93.69 84 LEU A CA 1
ATOM 669 C C . LEU A 1 84 ? -10.670 -11.879 -1.083 1.00 93.69 84 LEU A C 1
ATOM 671 O O . LEU A 1 84 ? -10.009 -12.815 -1.530 1.00 93.69 84 LEU A O 1
ATOM 675 N N . GLY A 1 85 ? -11.859 -11.537 -1.586 1.00 90.06 85 GLY A N 1
ATOM 676 C CA . GLY A 1 85 ? -12.549 -12.273 -2.652 1.00 90.06 85 GLY A CA 1
ATOM 677 C C . GLY A 1 85 ? -11.835 -12.234 -4.005 1.00 90.06 85 GLY A C 1
ATOM 678 O O . GLY A 1 85 ? -11.939 -13.181 -4.779 1.00 90.06 85 GLY A O 1
ATOM 679 N N . GLY A 1 86 ? -11.050 -11.183 -4.266 1.00 84.69 86 GLY A N 1
ATOM 680 C CA . GLY A 1 86 ? -10.421 -10.975 -5.575 1.00 84.69 86 GLY A CA 1
ATOM 681 C C . GLY A 1 86 ? -11.387 -10.482 -6.628 1.00 84.69 86 GLY A C 1
ATOM 682 O O . GLY A 1 86 ? -11.138 -10.693 -7.810 1.00 84.69 86 GLY A O 1
ATOM 683 N N . ASP A 1 87 ? -12.455 -9.827 -6.184 1.00 76.75 87 ASP A N 1
ATOM 684 C CA . ASP A 1 87 ? -13.417 -9.194 -7.065 1.00 76.75 87 ASP A CA 1
ATOM 685 C C . ASP A 1 87 ? -12.712 -8.102 -7.879 1.00 76.75 87 ASP A C 1
ATOM 687 O O . ASP A 1 87 ? -12.107 -7.182 -7.325 1.00 76.75 87 ASP A O 1
ATOM 691 N N . GLU A 1 88 ? -12.772 -8.205 -9.206 1.00 69.06 88 GLU A N 1
ATOM 692 C CA . GLU A 1 88 ? -12.318 -7.131 -10.089 1.00 69.06 88 GLU A CA 1
ATOM 693 C C . GLU A 1 88 ? -13.200 -5.891 -9.859 1.00 69.06 88 GLU A C 1
ATOM 695 O O . GLU A 1 88 ? -14.429 -5.983 -9.854 1.00 69.06 88 GLU A O 1
ATOM 700 N N . GLY A 1 89 ? -12.583 -4.723 -9.646 1.00 72.00 89 GLY A N 1
ATOM 701 C CA . GLY A 1 89 ? -13.303 -3.475 -9.385 1.00 72.00 89 GLY A CA 1
ATOM 702 C C . GLY A 1 89 ? -13.680 -3.234 -7.921 1.00 72.00 89 GLY A C 1
ATOM 703 O O . GLY A 1 89 ? -14.484 -2.341 -7.648 1.00 72.00 89 GLY A O 1
ATOM 704 N N . TRP A 1 90 ? -13.096 -3.971 -6.972 1.00 81.19 90 TRP A N 1
ATOM 705 C CA . TRP A 1 90 ? -13.226 -3.687 -5.536 1.00 81.19 90 TRP A CA 1
ATOM 706 C C . TRP A 1 90 ? -12.788 -2.256 -5.169 1.00 81.19 90 TRP A C 1
ATOM 708 O O . TRP A 1 90 ? -13.255 -1.709 -4.169 1.00 81.19 90 TRP A O 1
ATOM 718 N N . GLU A 1 91 ? -11.934 -1.636 -5.989 1.00 74.56 91 GLU A N 1
ATOM 719 C CA . GLU A 1 91 ? -11.481 -0.256 -5.841 1.00 74.56 91 GLU A CA 1
ATOM 720 C C . GLU A 1 91 ? -12.528 0.803 -6.245 1.00 74.56 91 GLU A C 1
ATOM 722 O O . GLU A 1 91 ? -12.435 1.940 -5.796 1.00 74.56 91 GLU A O 1
ATOM 727 N N . GLN A 1 92 ? -13.547 0.451 -7.041 1.00 73.62 92 GLN A N 1
ATOM 728 C CA . GLN A 1 92 ? -14.517 1.386 -7.644 1.00 73.62 92 GLN A CA 1
ATOM 729 C C . GLN A 1 92 ? -15.402 2.194 -6.671 1.00 73.62 92 GLN A C 1
ATOM 731 O O . GLN A 1 92 ? -15.770 3.314 -7.030 1.00 73.62 92 GLN A O 1
ATOM 736 N N . PRO A 1 93 ? -15.801 1.696 -5.478 1.00 76.50 93 PRO A N 1
ATOM 737 C CA . PRO A 1 93 ? -16.618 2.493 -4.566 1.00 76.50 93 PRO A CA 1
ATOM 738 C C . PRO A 1 93 ? -15.825 3.589 -3.839 1.00 76.50 93 PRO A C 1
ATOM 740 O O . PRO A 1 93 ? -16.422 4.369 -3.098 1.00 76.50 93 PRO A O 1
ATOM 743 N N . TRP A 1 94 ? -14.510 3.670 -4.046 1.00 79.75 94 TRP A N 1
ATOM 744 C CA . TRP A 1 94 ? -13.615 4.549 -3.304 1.00 79.75 94 TRP A CA 1
ATOM 745 C C . TRP A 1 94 ? -12.960 5.580 -4.213 1.00 79.75 94 TRP A C 1
ATOM 747 O O . TRP A 1 94 ? -12.610 5.302 -5.361 1.00 79.75 94 TRP A O 1
ATOM 757 N N . ASN A 1 95 ? -12.731 6.771 -3.665 1.00 85.94 95 ASN A N 1
ATOM 758 C CA . ASN A 1 95 ? -11.890 7.767 -4.309 1.00 85.94 95 ASN A CA 1
ATOM 759 C C . ASN A 1 95 ? -10.449 7.591 -3.816 1.00 85.94 95 ASN A C 1
ATOM 761 O O . ASN A 1 95 ? -10.089 8.071 -2.740 1.00 85.94 95 ASN A O 1
ATOM 765 N N . TRP A 1 96 ? -9.649 6.855 -4.581 1.00 88.44 96 TRP A N 1
ATOM 766 C CA . TRP A 1 96 ? -8.251 6.587 -4.260 1.00 88.44 96 TRP A CA 1
ATOM 767 C C . TRP A 1 96 ? -7.349 7.705 -4.761 1.00 88.44 96 TRP A C 1
ATOM 769 O O . TRP A 1 96 ? -7.353 8.036 -5.947 1.00 88.44 96 TRP A O 1
ATOM 779 N N . GLU A 1 97 ? -6.536 8.240 -3.864 1.00 87.81 97 GLU A N 1
ATOM 780 C CA . GLU A 1 97 ? -5.522 9.232 -4.183 1.00 87.81 97 GLU A CA 1
ATOM 781 C C . GLU A 1 97 ? -4.139 8.580 -4.116 1.00 87.81 97 GLU A C 1
ATOM 783 O O . GLU A 1 97 ? -3.878 7.795 -3.203 1.00 87.81 97 GLU A O 1
ATOM 788 N N . PRO A 1 98 ? -3.246 8.844 -5.084 1.00 87.31 98 PRO A N 1
ATOM 789 C CA . PRO A 1 98 ? -1.899 8.297 -5.045 1.00 87.31 98 PRO A CA 1
ATOM 790 C C . PRO A 1 98 ? -1.162 8.813 -3.806 1.00 87.31 98 PRO A C 1
ATOM 792 O O . PRO A 1 98 ? -1.090 10.022 -3.574 1.00 87.31 98 PRO A O 1
ATOM 795 N N . VAL A 1 99 ? -0.580 7.895 -3.037 1.00 83.38 99 VAL A N 1
ATOM 796 C CA . VAL A 1 99 ? 0.318 8.244 -1.938 1.00 83.38 99 VAL A CA 1
ATOM 797 C C . VAL A 1 99 ? 1.663 8.580 -2.552 1.00 83.38 99 VAL A C 1
ATOM 799 O O . VAL A 1 99 ? 2.408 7.705 -2.995 1.00 83.38 99 VAL A O 1
ATOM 802 N N . ILE A 1 100 ? 1.963 9.872 -2.595 1.00 75.38 100 ILE A N 1
ATOM 803 C CA . ILE A 1 100 ? 3.287 10.349 -2.963 1.00 75.38 100 ILE A CA 1
ATOM 804 C C . ILE A 1 100 ? 4.113 10.313 -1.684 1.00 75.38 100 ILE A C 1
ATOM 806 O O . ILE A 1 100 ? 3.957 11.164 -0.810 1.00 75.38 100 ILE A O 1
ATOM 810 N N . PHE A 1 101 ? 4.979 9.308 -1.569 1.00 61.62 101 PHE A N 1
ATOM 811 C CA . PHE A 1 101 ? 6.075 9.374 -0.615 1.00 61.62 101 PHE A CA 1
ATOM 812 C C . PHE A 1 101 ? 7.004 10.466 -1.112 1.00 61.62 101 PHE A C 1
ATOM 814 O O . PHE A 1 101 ? 7.780 10.272 -2.045 1.00 61.62 101 PHE A O 1
ATOM 821 N N . ASP A 1 102 ? 6.842 11.653 -0.548 1.00 48.91 102 ASP A N 1
ATOM 822 C CA . ASP A 1 102 ? 7.832 12.686 -0.720 1.00 48.91 102 ASP A CA 1
ATOM 823 C C . ASP A 1 102 ? 9.098 12.191 -0.013 1.00 48.91 102 ASP A C 1
ATOM 825 O O . ASP A 1 102 ? 9.162 12.126 1.216 1.00 48.91 102 ASP A O 1
ATOM 829 N N . GLU A 1 103 ? 10.103 11.792 -0.788 1.00 47.94 103 GLU A N 1
ATOM 830 C CA . GLU A 1 103 ? 11.433 11.457 -0.272 1.00 47.94 103 GLU A CA 1
ATOM 831 C C . GLU A 1 103 ? 12.094 12.668 0.434 1.00 47.94 103 GLU A C 1
ATOM 833 O O . GLU A 1 103 ? 13.199 12.550 0.958 1.00 47.94 103 GLU A O 1
ATOM 838 N N . SER A 1 104 ? 11.429 13.834 0.512 1.00 44.94 104 SER A N 1
ATOM 839 C CA . SER A 1 104 ? 11.898 15.038 1.205 1.00 44.94 104 SER A CA 1
ATOM 840 C C . SER A 1 104 ? 11.609 15.127 2.710 1.00 44.94 104 SER A C 1
ATOM 842 O O . SER A 1 104 ? 11.871 16.183 3.296 1.00 44.94 104 SER A O 1
ATOM 844 N N . PHE A 1 105 ? 11.197 14.056 3.405 1.00 40.78 105 PHE A N 1
ATOM 845 C CA . PHE A 1 105 ? 11.360 14.020 4.873 1.00 40.78 105 PHE A CA 1
ATOM 846 C C . PHE A 1 105 ? 12.835 13.783 5.245 1.00 40.78 105 PHE A C 1
ATOM 848 O O . PHE A 1 105 ? 13.221 12.765 5.819 1.00 40.78 105 PHE A O 1
ATOM 855 N N . VAL A 1 106 ? 13.679 14.757 4.901 1.00 42.81 106 VAL A N 1
ATOM 856 C CA . VAL A 1 106 ? 15.086 14.841 5.289 1.00 42.81 106 VAL A CA 1
ATOM 857 C C . VAL A 1 106 ? 15.128 15.405 6.707 1.00 42.81 106 VAL A C 1
ATOM 859 O O . VAL A 1 106 ? 15.267 16.606 6.938 1.00 42.81 106 VAL A O 1
ATOM 862 N N . GLY A 1 107 ? 14.950 14.523 7.686 1.00 35.84 107 GLY A N 1
ATOM 863 C CA . GLY A 1 107 ? 15.378 14.801 9.047 1.00 35.84 107 GLY A CA 1
ATOM 864 C C . GLY A 1 107 ? 16.901 14.882 9.076 1.00 35.84 107 GLY A C 1
ATOM 865 O O . GLY A 1 107 ? 17.558 13.853 9.144 1.00 35.84 107 GLY A O 1
ATOM 866 N N . ASP A 1 108 ? 17.438 16.099 8.997 1.00 40.34 108 ASP A N 1
ATOM 867 C CA . ASP A 1 108 ? 18.751 16.503 9.526 1.00 40.34 108 ASP A CA 1
ATOM 868 C C . ASP A 1 108 ? 19.944 15.560 9.241 1.00 40.34 108 ASP A C 1
ATOM 870 O O . ASP A 1 108 ? 20.816 15.351 10.085 1.00 40.34 108 ASP A O 1
ATOM 874 N N . LEU A 1 10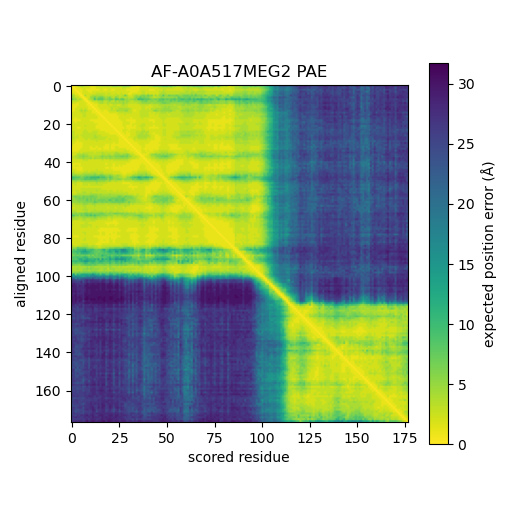9 ? 20.034 15.022 8.023 1.00 44.03 109 LEU A N 1
ATOM 875 C CA . LEU A 1 109 ? 21.266 14.418 7.518 1.00 44.03 109 LEU A CA 1
ATOM 876 C C . LEU A 1 109 ? 21.910 15.386 6.532 1.00 44.03 109 LEU A C 1
ATOM 878 O O . LEU A 1 109 ? 21.631 15.411 5.337 1.00 44.03 109 LEU A O 1
ATOM 882 N N . ALA A 1 110 ? 22.775 16.226 7.088 1.00 42.53 110 ALA A N 1
ATOM 883 C CA . ALA A 1 110 ? 23.840 16.863 6.344 1.00 42.53 110 ALA A CA 1
ATOM 884 C C . ALA A 1 110 ? 24.774 15.773 5.800 1.00 42.53 110 ALA A C 1
ATOM 886 O O . ALA A 1 110 ? 25.686 15.366 6.501 1.00 42.53 110 ALA A O 1
ATOM 887 N N . ASP A 1 111 ? 24.491 15.262 4.608 1.00 41.62 111 ASP A N 1
ATOM 888 C CA . ASP A 1 111 ? 25.462 14.800 3.610 1.00 41.62 111 ASP A CA 1
ATOM 889 C C . ASP A 1 111 ? 24.662 14.357 2.376 1.00 41.62 111 ASP A C 1
ATOM 891 O O . ASP A 1 111 ? 23.746 13.543 2.466 1.00 41.62 111 ASP A O 1
ATOM 895 N N . GLY A 1 112 ? 24.930 15.014 1.247 1.00 46.34 112 GLY A N 1
ATOM 896 C CA . GLY A 1 112 ? 24.100 14.970 0.051 1.00 46.34 112 GLY A CA 1
ATOM 897 C C . GLY A 1 112 ? 24.005 13.596 -0.603 1.00 46.34 112 GLY A C 1
ATOM 898 O O . GLY A 1 112 ? 25.017 12.943 -0.832 1.00 46.34 112 GLY A O 1
ATOM 899 N N . ASP A 1 113 ? 22.783 13.226 -0.982 1.00 41.94 113 ASP A N 1
ATOM 900 C CA . ASP A 1 113 ? 22.539 12.353 -2.125 1.00 41.94 113 ASP A CA 1
ATOM 901 C C . ASP A 1 113 ? 21.164 12.701 -2.717 1.00 41.94 113 ASP A C 1
ATOM 903 O O . ASP A 1 113 ? 20.099 12.366 -2.193 1.00 41.94 113 ASP A O 1
ATOM 907 N N . SER A 1 114 ? 21.189 13.533 -3.751 1.00 49.66 114 SER A N 1
ATOM 908 C CA . SER A 1 114 ? 20.018 14.067 -4.435 1.00 49.66 114 SER A CA 1
ATOM 909 C C . SER A 1 114 ? 19.425 13.019 -5.375 1.00 49.66 114 SER A C 1
ATOM 911 O O . SER A 1 114 ? 19.985 12.720 -6.428 1.00 49.66 114 SER A O 1
ATOM 913 N N . CYS A 1 115 ? 18.244 12.500 -5.033 1.00 60.53 115 CYS A N 1
ATOM 914 C CA . CYS A 1 115 ? 17.517 11.500 -5.827 1.00 60.53 115 CYS A CA 1
ATOM 915 C C . CYS A 1 115 ? 17.128 11.963 -7.254 1.00 60.53 115 CYS A C 1
ATOM 917 O O . CYS A 1 115 ? 16.688 11.144 -8.069 1.00 60.53 115 CYS A O 1
ATOM 919 N N . ASP A 1 116 ? 17.337 13.240 -7.601 1.00 74.75 116 ASP A N 1
ATOM 920 C CA . ASP A 1 116 ? 17.104 13.827 -8.925 1.00 74.75 116 ASP A CA 1
ATOM 921 C C . ASP A 1 116 ? 18.378 14.081 -9.756 1.00 74.75 116 ASP A C 1
ATOM 923 O O . ASP A 1 116 ? 18.283 14.649 -10.855 1.00 74.75 116 ASP A O 1
ATOM 927 N N . THR A 1 117 ? 19.549 13.621 -9.300 1.00 74.75 117 THR A N 1
ATOM 928 C CA . THR A 1 117 ? 20.812 13.738 -10.045 1.00 74.75 117 THR A CA 1
ATOM 929 C C . THR A 1 117 ? 21.533 12.399 -10.241 1.00 74.75 117 THR A C 1
ATOM 931 O O . THR A 1 117 ? 21.223 11.387 -9.615 1.00 74.75 117 THR A O 1
ATOM 934 N N . TYR A 1 118 ? 22.460 12.388 -11.196 1.00 76.31 118 TYR A N 1
ATOM 935 C CA . TYR A 1 118 ? 23.463 11.356 -11.417 1.00 76.3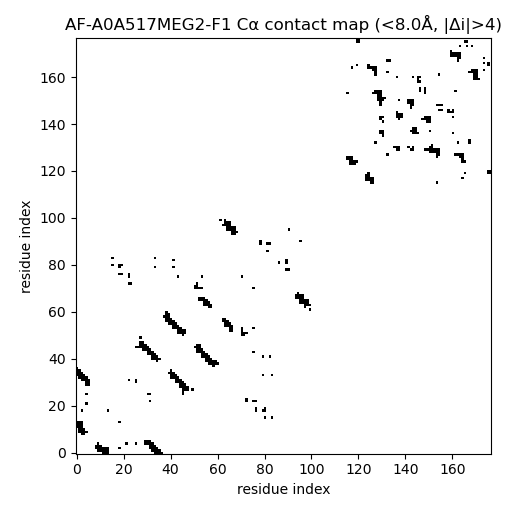1 118 TYR A CA 1
ATOM 936 C C . TYR A 1 118 ? 24.848 11.970 -11.241 1.00 76.31 118 TYR A C 1
ATOM 938 O O . TYR A 1 118 ? 25.098 13.072 -11.734 1.00 76.31 118 TYR A O 1
ATOM 946 N N . LEU A 1 119 ? 25.760 11.229 -10.616 1.00 77.25 119 LEU A N 1
ATOM 947 C CA . LEU A 1 119 ? 27.190 11.501 -10.713 1.00 77.25 119 LEU A CA 1
ATOM 948 C C . LEU A 1 119 ? 27.732 10.794 -11.954 1.00 77.25 119 LEU A C 1
ATOM 950 O O . LEU A 1 119 ? 27.590 9.583 -12.097 1.00 77.25 119 LEU A O 1
ATOM 954 N N . VAL A 1 120 ? 28.311 11.569 -12.866 1.00 76.62 120 VAL A N 1
ATOM 955 C CA . VAL A 1 120 ? 28.939 11.084 -14.097 1.00 76.62 120 VAL A CA 1
ATOM 956 C C . VAL A 1 120 ? 30.267 11.827 -14.243 1.00 76.62 120 VAL A C 1
ATOM 958 O O . VAL A 1 120 ? 30.264 13.053 -14.334 1.00 76.62 120 VAL A O 1
ATOM 961 N N . ASN A 1 121 ? 31.404 11.128 -14.269 1.00 77.19 121 ASN A N 1
ATOM 962 C CA . ASN A 1 121 ? 32.760 11.705 -14.247 1.00 77.19 121 ASN A CA 1
ATOM 963 C C . ASN A 1 121 ? 32.994 12.690 -13.083 1.00 77.19 121 ASN A C 1
ATOM 965 O O . ASN A 1 121 ? 33.470 13.805 -13.304 1.00 77.19 121 ASN A O 1
ATOM 969 N N . ASP A 1 122 ? 32.605 12.318 -11.859 1.00 76.75 122 ASP A N 1
ATOM 970 C CA . ASP A 1 122 ? 32.671 13.177 -10.658 1.00 76.75 122 ASP A CA 1
ATOM 971 C C . ASP A 1 122 ? 31.898 14.510 -10.778 1.00 76.75 122 ASP A C 1
ATOM 973 O O . ASP A 1 122 ? 32.057 15.417 -9.956 1.00 76.75 122 ASP A O 1
ATOM 977 N N . GLN A 1 123 ? 31.048 14.645 -11.798 1.00 77.19 123 GLN A N 1
ATOM 978 C CA . GLN A 1 123 ? 30.201 15.805 -12.011 1.00 77.19 123 GLN A CA 1
ATOM 979 C C . GLN A 1 123 ? 28.733 15.424 -11.826 1.00 77.19 123 GLN A C 1
ATOM 981 O O . GLN A 1 123 ? 28.255 14.411 -12.329 1.00 77.19 123 GLN A O 1
ATOM 986 N N . GLU A 1 124 ? 28.010 16.275 -11.107 1.00 81.62 124 GLU A N 1
ATOM 987 C CA . GLU A 1 124 ? 26.583 16.114 -10.871 1.00 81.62 124 GLU A CA 1
ATOM 988 C C . GLU A 1 124 ? 25.772 16.608 -12.078 1.00 81.62 124 GLU A C 1
ATOM 990 O O . GLU A 1 124 ? 25.942 17.734 -12.561 1.00 81.62 124 GLU A O 1
ATOM 995 N N . TYR A 1 125 ? 24.871 15.760 -12.561 1.00 81.94 125 TYR A N 1
ATOM 996 C CA . TYR A 1 125 ? 23.945 16.047 -13.648 1.00 81.94 125 TYR A CA 1
ATOM 997 C C . TYR A 1 125 ? 22.516 15.770 -13.213 1.00 81.94 125 TYR A C 1
ATOM 999 O O . TYR A 1 125 ? 22.244 14.754 -12.589 1.00 81.94 125 TYR A O 1
ATOM 1007 N N . LYS A 1 126 ? 21.564 16.607 -13.625 1.00 83.88 126 LYS A N 1
ATOM 1008 C CA . LYS A 1 126 ? 20.143 16.309 -13.410 1.00 83.88 126 LYS A CA 1
ATOM 1009 C C . LYS A 1 126 ? 19.705 15.120 -14.255 1.00 83.88 126 LYS A C 1
ATOM 1011 O O . LYS A 1 126 ? 20.030 15.063 -15.441 1.00 83.88 126 LYS A O 1
ATOM 1016 N N . LYS A 1 127 ? 18.926 14.213 -13.664 1.00 87.69 127 LYS A N 1
ATOM 1017 C CA . LYS A 1 127 ? 18.297 13.103 -14.390 1.00 87.69 127 LYS A CA 1
ATOM 1018 C C . LYS A 1 127 ? 17.398 13.637 -15.510 1.00 87.69 127 LYS A C 1
ATOM 1020 O O . LYS A 1 127 ? 16.777 14.696 -15.371 1.00 87.69 127 LYS A O 1
ATOM 1025 N N . VAL A 1 128 ? 17.306 12.890 -16.606 1.00 85.94 128 VAL A N 1
ATOM 1026 C CA . VAL A 1 128 ? 16.404 13.204 -17.720 1.00 85.94 128 VAL A CA 1
ATOM 1027 C C . VAL A 1 128 ? 15.018 12.646 -17.397 1.00 85.94 128 VAL A C 1
ATOM 1029 O O . VAL A 1 128 ? 14.880 11.487 -17.006 1.00 85.94 128 VAL A O 1
ATOM 1032 N N . ARG A 1 129 ? 13.982 13.479 -17.510 1.00 88.69 129 ARG A N 1
ATOM 1033 C CA . ARG A 1 129 ? 12.592 13.071 -17.262 1.00 88.69 129 ARG A CA 1
ATOM 1034 C C . ARG A 1 129 ? 12.008 12.386 -18.491 1.00 88.69 129 ARG A C 1
ATOM 1036 O O . ARG A 1 129 ? 12.442 12.631 -19.614 1.00 88.69 129 ARG A O 1
ATOM 1043 N N . VAL A 1 130 ? 10.965 11.590 -18.272 1.00 85.19 130 VAL A N 1
ATOM 1044 C CA . VAL A 1 130 ? 10.163 11.013 -19.350 1.00 85.19 130 VAL A CA 1
ATOM 1045 C C . VAL A 1 130 ? 9.629 12.134 -20.241 1.00 85.19 130 VAL A C 1
ATOM 1047 O O . VAL A 1 130 ? 8.919 13.018 -19.762 1.00 85.19 130 VAL A O 1
ATOM 1050 N N . GLY A 1 131 ? 9.922 12.072 -21.535 1.00 86.12 131 GLY A N 1
ATOM 1051 C CA . GLY A 1 131 ? 9.532 13.062 -22.538 1.00 86.12 131 GLY A CA 1
ATOM 1052 C C . GLY A 1 131 ? 10.562 14.165 -22.799 1.00 86.12 131 GLY A C 1
ATOM 1053 O O . GLY A 1 131 ? 10.412 14.863 -23.801 1.00 86.12 131 GLY A O 1
ATOM 1054 N N . ASP A 1 132 ? 11.590 14.301 -21.955 1.00 87.88 132 ASP A N 1
ATOM 1055 C CA . ASP A 1 132 ? 12.686 15.268 -22.127 1.00 87.88 132 ASP A CA 1
ATOM 1056 C C . ASP A 1 132 ? 13.930 14.635 -22.788 1.00 87.88 132 ASP A C 1
ATOM 1058 O O . ASP A 1 132 ? 14.961 15.294 -22.944 1.00 87.88 132 ASP A O 1
ATOM 1062 N N . GLU A 1 133 ? 13.858 13.360 -23.181 1.00 86.00 133 GLU A N 1
ATOM 1063 C CA . GLU A 1 133 ? 14.944 12.655 -23.865 1.00 86.00 133 GLU A CA 1
ATOM 1064 C C . GLU A 1 133 ? 15.138 13.158 -25.302 1.00 86.00 133 GLU A C 1
ATOM 1066 O O . GLU A 1 133 ? 14.199 13.596 -25.975 1.00 86.00 133 GLU A O 1
ATOM 1071 N N . GLN A 1 134 ? 16.360 13.031 -25.829 1.00 83.62 134 GLN A N 1
ATOM 1072 C CA . GLN A 1 134 ? 16.655 13.406 -27.219 1.00 83.62 134 GLN A CA 1
ATOM 1073 C C . GLN A 1 134 ? 15.934 12.499 -28.221 1.00 83.62 134 GLN A C 1
ATOM 1075 O O . GLN A 1 134 ? 15.594 12.911 -29.335 1.00 83.62 134 GLN A O 1
ATOM 1080 N N . VAL A 1 135 ? 15.705 11.245 -27.830 1.00 80.50 135 VAL A N 1
ATOM 1081 C CA . VAL A 1 135 ? 14.952 10.266 -28.609 1.00 80.50 135 VAL A CA 1
ATOM 1082 C C . VAL A 1 135 ? 13.629 10.011 -27.915 1.00 80.50 135 VAL A C 1
ATOM 1084 O O . VAL A 1 135 ? 13.595 9.572 -26.775 1.00 80.50 135 VAL A O 1
ATOM 1087 N N . SER A 1 136 ? 12.529 10.226 -28.632 1.00 81.69 136 SER A N 1
ATOM 1088 C CA . SER A 1 136 ? 11.196 9.987 -28.087 1.00 81.69 136 SER A CA 1
ATOM 1089 C C . SER A 1 136 ? 11.018 8.518 -27.682 1.00 81.69 136 SER A C 1
ATOM 1091 O O . SER A 1 136 ? 11.033 7.622 -28.528 1.00 81.69 136 SER A O 1
ATOM 1093 N N . VAL A 1 137 ? 10.830 8.288 -26.383 1.00 81.62 137 VAL A N 1
ATOM 1094 C CA . VAL A 1 137 ? 10.509 6.978 -25.783 1.00 81.62 137 VAL A CA 1
ATOM 1095 C C . VAL A 1 137 ? 9.054 6.905 -25.317 1.00 81.62 137 VAL A C 1
ATOM 1097 O O . VAL A 1 137 ? 8.654 5.957 -24.641 1.00 81.62 137 VAL A O 1
ATOM 1100 N N . ILE A 1 138 ? 8.252 7.914 -25.665 1.00 86.31 138 ILE A N 1
ATOM 1101 C CA . ILE A 1 138 ? 6.861 8.039 -25.238 1.00 86.31 138 ILE A CA 1
ATOM 1102 C C . ILE A 1 138 ? 5.912 7.335 -26.211 1.00 86.31 138 ILE A C 1
ATOM 1104 O O . ILE A 1 138 ? 6.029 7.432 -27.431 1.00 86.31 138 ILE A O 1
ATOM 1108 N N . ASN A 1 139 ? 4.934 6.626 -25.661 1.00 82.56 139 ASN A N 1
ATOM 1109 C CA . ASN A 1 139 ? 3.857 6.004 -26.417 1.00 82.56 139 ASN A CA 1
ATOM 1110 C C . ASN A 1 139 ? 2.695 6.990 -26.659 1.00 82.56 139 ASN A C 1
ATOM 1112 O O . ASN A 1 139 ? 2.682 8.127 -26.179 1.00 82.56 139 ASN A O 1
ATOM 1116 N N . ALA A 1 140 ? 1.667 6.532 -27.381 1.00 86.00 140 ALA A N 1
ATOM 1117 C CA . ALA A 1 140 ? 0.477 7.334 -27.679 1.00 86.00 140 ALA A CA 1
ATOM 1118 C C . ALA A 1 140 ? -0.285 7.821 -26.425 1.00 86.00 140 ALA A C 1
ATOM 1120 O O . ALA A 1 140 ? -1.027 8.795 -26.510 1.00 86.00 140 ALA A O 1
ATOM 1121 N N . ALA A 1 141 ? -0.085 7.182 -25.266 1.00 81.69 141 ALA A N 1
ATOM 1122 C CA . ALA A 1 141 ? -0.681 7.555 -23.985 1.00 81.69 141 ALA A CA 1
ATOM 1123 C C . ALA A 1 141 ? 0.184 8.533 -23.162 1.00 81.69 141 ALA A C 1
ATOM 1125 O O . ALA A 1 141 ? -0.094 8.720 -21.980 1.00 81.69 141 ALA A O 1
ATOM 1126 N N . GLN A 1 142 ? 1.213 9.153 -23.760 1.00 86.69 142 GLN A N 1
ATOM 1127 C CA . GLN A 1 142 ? 2.129 10.089 -23.084 1.00 86.69 142 GLN A CA 1
ATOM 1128 C C . GLN A 1 142 ? 2.851 9.455 -21.882 1.00 86.69 142 GLN A C 1
ATOM 1130 O O . GLN A 1 142 ? 3.048 10.079 -20.838 1.00 86.69 142 GLN A O 1
ATOM 1135 N N . LYS A 1 143 ? 3.239 8.188 -22.037 1.00 86.25 143 LYS A N 1
ATOM 1136 C CA . LYS A 1 143 ? 3.992 7.411 -21.050 1.00 86.25 143 LYS A CA 1
ATOM 1137 C C . LYS A 1 143 ? 5.224 6.800 -21.694 1.00 86.25 143 LYS A C 1
ATOM 1139 O O . LYS A 1 143 ? 5.177 6.478 -22.880 1.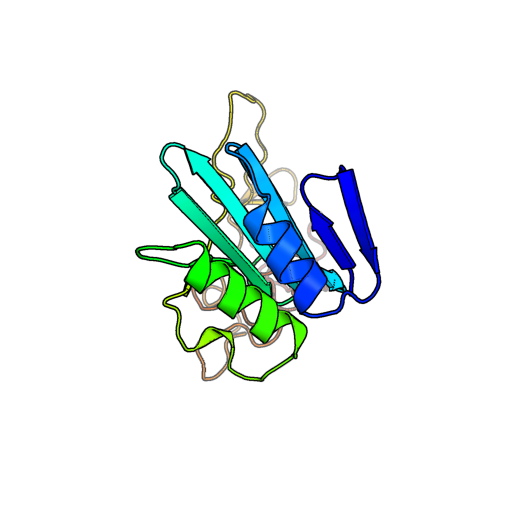00 86.25 143 LYS A O 1
ATOM 1144 N N . CYS A 1 144 ? 6.291 6.593 -20.931 1.00 86.88 144 CYS A N 1
ATOM 1145 C CA . CYS A 1 144 ? 7.439 5.821 -21.390 1.00 86.88 144 CYS A CA 1
ATOM 1146 C C . CYS A 1 144 ? 6.973 4.429 -21.845 1.00 86.88 144 CYS A C 1
ATOM 1148 O O . CYS A 1 144 ? 6.197 3.768 -21.153 1.00 86.88 144 CYS A O 1
ATOM 1150 N N . ALA A 1 145 ? 7.431 3.992 -23.015 1.00 85.56 145 ALA A N 1
ATOM 1151 C CA . ALA A 1 145 ? 7.076 2.697 -23.581 1.00 85.56 145 ALA A CA 1
ATOM 1152 C C . ALA A 1 145 ? 7.635 1.512 -22.774 1.00 85.56 145 ALA A C 1
ATOM 1154 O O . ALA A 1 145 ? 7.038 0.442 -22.810 1.00 85.56 145 ALA A O 1
ATOM 1155 N N . GLU A 1 146 ? 8.732 1.718 -22.036 1.00 84.94 146 GLU A N 1
ATOM 1156 C CA . GLU A 1 146 ? 9.401 0.671 -21.255 1.00 84.94 146 GLU A CA 1
ATOM 1157 C C . GLU A 1 146 ? 8.936 0.657 -19.792 1.00 84.94 146 GLU A C 1
ATOM 1159 O O . GLU A 1 146 ? 8.423 -0.353 -19.323 1.00 84.94 146 GLU A O 1
ATOM 1164 N N . CYS A 1 147 ? 9.068 1.775 -19.065 1.00 82.62 147 CYS A N 1
ATOM 1165 C CA . CYS A 1 147 ? 8.726 1.820 -17.636 1.00 82.62 147 CYS A CA 1
ATOM 1166 C C . CYS A 1 147 ? 7.277 2.246 -17.341 1.00 82.62 147 CYS A C 1
ATOM 1168 O O . CYS A 1 147 ? 6.838 2.175 -16.198 1.00 82.62 147 CYS A O 1
ATOM 1170 N N . GLY A 1 148 ? 6.520 2.714 -18.341 1.00 82.81 148 GLY A N 1
ATOM 1171 C CA . GLY A 1 148 ? 5.109 3.088 -18.183 1.00 82.81 148 GLY A CA 1
ATOM 1172 C C . GLY A 1 148 ? 4.843 4.394 -17.421 1.00 82.81 148 GLY A C 1
ATOM 1173 O O . GLY A 1 148 ? 3.678 4.777 -17.277 1.00 82.81 148 GLY A O 1
ATOM 1174 N N . LEU A 1 149 ? 5.882 5.098 -16.962 1.00 80.75 149 LEU A N 1
ATOM 1175 C CA . LEU A 1 149 ? 5.750 6.370 -16.247 1.00 80.75 149 LEU A CA 1
ATOM 1176 C C . LEU A 1 149 ? 5.342 7.502 -17.193 1.00 80.75 149 LEU A C 1
ATOM 1178 O O . LEU A 1 149 ? 5.759 7.545 -18.349 1.00 80.75 149 LEU A O 1
ATOM 1182 N N . SER A 1 150 ? 4.490 8.407 -16.714 1.00 82.38 150 SER A N 1
ATOM 1183 C CA . SER A 1 150 ? 3.979 9.535 -17.505 1.00 82.38 150 SER A CA 1
ATOM 1184 C C . SER A 1 150 ? 5.049 10.600 -17.745 1.00 82.38 150 SER A C 1
ATOM 1186 O O . SER A 1 150 ? 5.927 10.784 -16.900 1.00 82.38 150 SER A O 1
ATOM 1188 N N . VAL A 1 151 ? 4.921 11.338 -18.853 1.00 80.25 151 VAL A N 1
ATOM 1189 C CA . VAL A 1 151 ? 5.763 12.504 -19.176 1.00 80.25 151 VAL A CA 1
ATOM 1190 C C . VAL A 1 151 ? 5.897 13.447 -17.976 1.00 80.25 151 VAL A C 1
ATOM 1192 O O . VAL A 1 151 ? 4.913 13.741 -17.296 1.00 80.25 151 VAL A O 1
ATOM 1195 N N . GLY A 1 152 ? 7.119 13.915 -17.724 1.00 79.31 152 GLY A N 1
ATOM 1196 C CA . GLY A 1 152 ? 7.466 14.796 -16.609 1.00 79.31 152 GLY A CA 1
ATOM 1197 C C . GLY A 1 152 ? 7.889 14.077 -15.324 1.00 79.31 152 GLY A C 1
ATOM 1198 O O . GLY A 1 152 ? 8.429 14.734 -14.435 1.00 79.31 152 GLY A O 1
ATOM 1199 N N . ASN A 1 153 ? 7.714 12.756 -15.214 1.00 81.19 153 ASN A N 1
ATOM 1200 C CA . ASN A 1 153 ? 8.282 11.959 -14.117 1.00 81.19 153 ASN A CA 1
ATOM 1201 C C . ASN A 1 153 ? 9.709 11.491 -14.439 1.00 81.19 153 ASN A C 1
ATOM 1203 O O . ASN A 1 153 ? 10.125 11.522 -15.595 1.00 81.19 153 ASN A O 1
ATOM 1207 N N . TYR A 1 154 ? 10.457 11.043 -13.429 1.00 87.00 154 TYR A N 1
ATOM 1208 C CA . TYR A 1 154 ? 11.728 10.345 -13.647 1.00 87.00 154 TYR A CA 1
ATOM 1209 C C . TYR A 1 154 ? 11.496 8.898 -14.065 1.00 87.00 154 TYR A C 1
ATOM 1211 O O . TYR A 1 154 ? 10.456 8.326 -13.752 1.00 87.00 154 TYR A O 1
ATOM 1219 N N . HIS A 1 155 ? 12.449 8.320 -14.794 1.00 82.44 155 HIS A N 1
ATOM 1220 C CA . HIS A 1 155 ? 12.412 6.900 -15.130 1.00 82.44 155 HIS A CA 1
ATOM 1221 C C . HIS A 1 155 ? 12.564 6.028 -13.882 1.00 82.44 155 HIS A C 1
ATOM 1223 O O . HIS A 1 155 ? 13.167 6.433 -12.892 1.00 82.44 155 HIS A O 1
ATOM 1229 N N . SER A 1 156 ? 12.024 4.809 -13.951 1.00 79.06 156 SER A N 1
ATOM 1230 C CA . SER A 1 156 ? 12.338 3.764 -12.971 1.00 79.06 156 SER 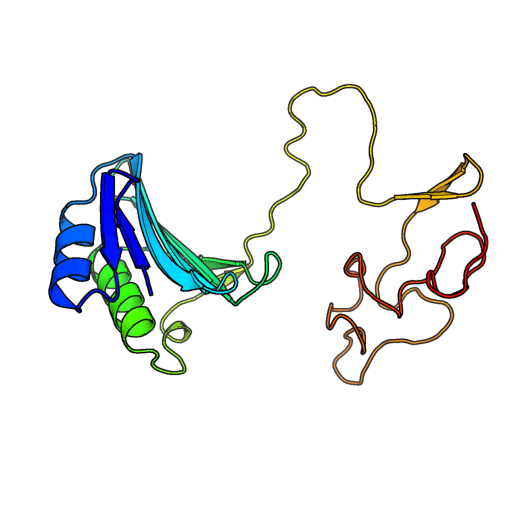A CA 1
ATOM 1231 C C . SER A 1 156 ? 13.829 3.399 -13.071 1.00 79.06 156 SER A C 1
ATOM 1233 O O . SER A 1 156 ? 14.315 3.354 -14.201 1.00 79.06 156 SER A O 1
ATOM 1235 N N . PRO A 1 157 ? 14.528 3.055 -11.969 1.00 74.75 157 PRO A N 1
ATOM 1236 C CA . PRO A 1 157 ? 15.967 2.737 -11.978 1.00 74.75 157 PRO A CA 1
ATOM 1237 C C . PRO A 1 157 ? 16.401 1.661 -12.988 1.00 74.75 157 PRO A C 1
ATOM 1239 O O . PRO A 1 157 ? 17.527 1.673 -13.471 1.00 74.75 157 PRO A O 1
ATOM 1242 N N . ASP A 1 158 ? 15.498 0.741 -13.336 1.00 77.38 158 ASP A N 1
ATOM 1243 C CA . ASP A 1 158 ? 15.744 -0.341 -14.299 1.00 77.38 158 ASP A CA 1
ATOM 1244 C C . ASP A 1 158 ? 15.241 -0.031 -15.725 1.00 77.38 158 ASP A C 1
ATOM 1246 O O . ASP A 1 158 ? 15.126 -0.922 -16.574 1.00 77.38 158 ASP A O 1
ATOM 1250 N N . CYS A 1 159 ? 14.875 1.220 -16.018 1.00 83.06 159 CYS A N 1
ATOM 1251 C CA . CYS A 1 159 ? 14.319 1.587 -17.314 1.00 83.06 159 CYS A CA 1
ATOM 1252 C C . CYS A 1 159 ? 15.394 1.591 -18.406 1.00 83.06 159 CYS A C 1
ATOM 1254 O O . CYS A 1 159 ? 16.264 2.456 -18.463 1.00 83.06 159 CYS A O 1
ATOM 1256 N N . GLN A 1 160 ? 15.263 0.693 -19.381 1.00 85.12 160 GL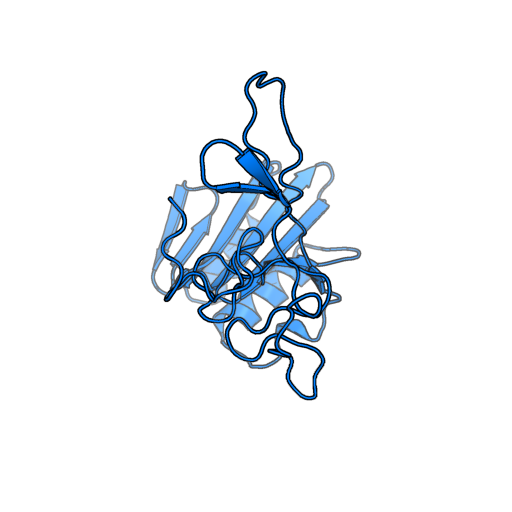N A N 1
ATOM 1257 C CA . GLN A 1 160 ? 16.195 0.617 -20.516 1.00 85.12 160 GLN A CA 1
ATOM 1258 C C . GLN A 1 160 ? 16.115 1.814 -21.474 1.00 85.12 160 GLN A C 1
ATOM 1260 O O . GLN A 1 160 ? 16.983 1.994 -22.331 1.00 85.12 160 GLN A O 1
ATOM 1265 N N . SER A 1 161 ? 15.050 2.607 -21.365 1.00 86.62 161 SER A N 1
ATOM 1266 C CA . SER A 1 161 ? 14.873 3.840 -22.130 1.00 86.62 161 SER A CA 1
ATOM 1267 C C . SER A 1 161 ? 15.479 5.063 -21.452 1.00 86.62 161 SER A C 1
ATOM 1269 O O . SER A 1 161 ? 15.489 6.125 -22.068 1.00 86.62 161 SER A O 1
ATOM 1271 N N . GLU A 1 162 ? 15.988 4.934 -20.225 1.00 88.31 162 GLU A N 1
ATOM 1272 C CA . GLU A 1 162 ? 16.594 6.057 -19.526 1.00 88.31 162 GLU A CA 1
ATOM 1273 C C . GLU A 1 162 ? 17.893 6.513 -20.205 1.00 88.31 162 GLU A C 1
ATOM 1275 O O . GLU A 1 162 ? 18.729 5.708 -20.635 1.00 88.31 162 GLU A O 1
ATOM 1280 N N . GLU A 1 163 ? 18.051 7.830 -20.304 1.00 90.62 163 GLU A N 1
ATOM 1281 C CA . GLU A 1 163 ? 19.131 8.494 -21.020 1.00 90.62 163 GLU A CA 1
ATOM 1282 C C . GLU A 1 163 ? 20.151 9.106 -20.048 1.00 90.62 163 GLU A C 1
ATOM 1284 O O . GLU A 1 163 ? 19.792 9.805 -19.100 1.00 90.62 163 GLU A O 1
ATOM 1289 N N . CYS A 1 164 ? 21.440 8.881 -20.309 1.00 87.38 164 CYS A N 1
ATOM 1290 C CA . CYS A 1 164 ? 22.527 9.514 -19.578 1.00 87.38 164 CYS A CA 1
ATOM 1291 C C . CYS A 1 164 ? 22.537 11.025 -19.859 1.00 87.38 164 CYS A C 1
ATOM 1293 O O . CYS A 1 164 ? 22.723 11.421 -21.013 1.00 87.38 164 CYS A O 1
ATOM 1295 N N . PRO A 1 165 ? 22.438 11.889 -18.836 1.00 86.44 165 PRO A N 1
ATOM 1296 C CA . PRO A 1 165 ? 22.371 13.337 -19.036 1.00 86.44 165 PRO A CA 1
ATOM 1297 C C . PRO A 1 165 ? 23.678 13.963 -19.548 1.00 86.44 165 PRO A C 1
ATOM 1299 O O . PRO A 1 165 ? 23.664 15.097 -20.018 1.00 86.44 165 PRO A O 1
ATOM 1302 N N . ALA A 1 166 ? 24.808 13.249 -19.471 1.00 86.12 166 ALA A N 1
ATOM 1303 C CA . ALA A 1 166 ? 26.098 13.739 -19.955 1.00 86.12 166 ALA A CA 1
ATOM 1304 C C . ALA A 1 166 ? 26.307 13.490 -21.459 1.00 86.12 166 ALA A C 1
ATOM 1306 O O . ALA A 1 166 ? 26.846 14.344 -22.162 1.00 86.12 166 ALA A O 1
ATOM 1307 N N . CYS A 1 167 ? 25.908 12.316 -21.960 1.00 87.31 167 CYS A N 1
ATOM 1308 C CA . CYS A 1 167 ? 26.181 11.907 -23.344 1.00 87.31 167 CYS A CA 1
ATOM 1309 C C . CYS A 1 167 ? 24.935 11.630 -24.190 1.00 87.31 167 CYS A C 1
ATOM 1311 O O . CYS A 1 167 ? 25.067 11.333 -25.379 1.00 87.31 167 CYS A O 1
ATOM 1313 N N . HIS A 1 168 ? 23.746 11.709 -23.595 1.00 86.56 168 HIS A N 1
ATOM 1314 C CA . HIS A 1 168 ? 22.453 11.466 -24.230 1.00 86.56 168 HIS A CA 1
ATOM 1315 C C . HIS A 1 168 ? 22.282 10.064 -24.847 1.00 86.56 168 HIS A C 1
ATOM 1317 O O . HIS A 1 168 ? 21.408 9.825 -25.678 1.00 86.56 168 HIS A O 1
ATOM 1323 N N . LYS A 1 169 ? 23.131 9.102 -24.466 1.00 86.75 169 LYS A N 1
ATOM 1324 C CA . LYS A 1 169 ? 22.952 7.685 -24.808 1.00 86.75 169 LYS A CA 1
ATOM 1325 C C . LYS A 1 169 ? 22.115 7.000 -23.738 1.00 86.75 169 LYS A C 1
ATOM 1327 O O . LYS A 1 169 ? 22.111 7.425 -22.588 1.00 86.75 169 LYS A O 1
ATOM 1332 N N . ARG A 1 170 ? 21.477 5.883 -24.091 1.00 86.50 170 ARG A N 1
ATOM 1333 C CA . ARG A 1 170 ? 20.819 5.013 -23.104 1.00 86.50 170 ARG A CA 1
ATOM 1334 C C . ARG A 1 170 ? 21.821 4.538 -22.059 1.00 86.50 170 ARG A C 1
ATOM 1336 O O . ARG A 1 170 ? 22.926 4.155 -22.442 1.00 86.50 170 ARG A O 1
ATOM 1343 N N . PHE A 1 171 ? 21.428 4.489 -20.788 1.00 81.94 171 PHE A N 1
ATOM 1344 C CA . PHE A 1 171 ? 22.306 4.019 -19.708 1.00 81.94 171 PHE A CA 1
ATOM 1345 C C . PHE A 1 171 ? 22.862 2.614 -19.959 1.00 81.94 171 PHE A C 1
ATOM 1347 O O . PHE A 1 171 ? 24.039 2.371 -19.726 1.00 81.94 171 PHE A O 1
ATOM 1354 N N . SER A 1 172 ? 22.072 1.724 -20.563 1.00 77.62 172 SER A N 1
ATOM 1355 C CA . SER A 1 172 ? 22.511 0.371 -20.936 1.00 77.62 172 SER A CA 1
ATOM 1356 C C . SER A 1 172 ? 23.625 0.322 -21.996 1.00 77.62 172 SER A C 1
ATOM 1358 O O . SER A 1 172 ? 24.176 -0.744 -22.256 1.00 77.62 172 SER A O 1
ATOM 1360 N N . ALA A 1 173 ? 23.895 1.435 -22.681 1.00 81.00 173 ALA A N 1
ATOM 1361 C CA . ALA A 1 173 ? 24.891 1.569 -23.746 1.00 81.00 173 ALA A CA 1
ATOM 1362 C C . ALA A 1 173 ? 25.810 2.788 -23.525 1.00 81.00 173 ALA A C 1
ATOM 1364 O O . ALA A 1 173 ? 26.449 3.273 -24.465 1.00 81.00 173 ALA A O 1
ATOM 1365 N N . CYS A 1 174 ? 25.807 3.328 -22.306 1.00 82.94 174 CYS A N 1
ATOM 1366 C CA . CYS A 1 174 ? 26.623 4.453 -21.893 1.00 82.94 174 CYS A CA 1
ATOM 1367 C C . CYS A 1 174 ? 27.913 3.930 -21.252 1.00 82.94 174 CYS A C 1
ATOM 1369 O O . CYS A 1 174 ? 27.859 3.032 -20.421 1.00 82.94 174 CYS A O 1
ATOM 1371 N N . ASP A 1 175 ? 29.048 4.529 -21.615 1.00 82.12 175 ASP A N 1
ATOM 1372 C CA . ASP A 1 175 ? 30.368 4.234 -21.036 1.00 82.12 175 ASP A CA 1
ATOM 1373 C C . ASP A 1 175 ? 30.890 5.423 -20.204 1.00 82.12 175 ASP A C 1
ATOM 1375 O O . ASP A 1 175 ? 32.096 5.597 -20.039 1.00 82.12 175 ASP A O 1
ATOM 1379 N N . CYS A 1 176 ? 30.002 6.324 -19.773 1.00 80.94 176 CYS A N 1
ATOM 1380 C CA . CYS A 1 176 ? 30.381 7.425 -18.897 1.00 80.94 176 CYS A CA 1
ATOM 1381 C C . CYS A 1 176 ? 30.442 6.903 -17.458 1.00 80.94 176 CYS A C 1
ATOM 1383 O O . CYS A 1 176 ? 29.396 6.680 -16.853 1.00 80.94 176 CYS A O 1
ATOM 1385 N N . GLU A 1 177 ? 31.661 6.692 -16.963 1.00 68.75 177 GLU A N 1
ATOM 1386 C CA . GLU A 1 177 ? 31.972 6.479 -15.541 1.00 68.75 177 GLU A CA 1
ATOM 1387 C C . GLU A 1 177 ? 32.023 7.820 -14.802 1.00 68.75 177 GLU A C 1
ATOM 1389 O O . GLU A 1 177 ? 32.441 8.818 -15.429 1.00 68.75 177 GLU A O 1
#

Secondary structure (DSSP, 8-state):
-EEEETTTEEEES--HHHHHHHHHTPPTTEEEEEE-STTEEEEEEE-GGG-EEEEEEESSTTSEEEE-S---HHHHHHHHHHHHHT-TTTTTTS-EEE----TT---S--S---TTEEEETTEEEEPPBTT-SSS--B-TTSBBTTT-PBTTSBPPTT-TT-B-TTT-SBGGG----

pLDDT: mean 84.04, std 13.51, range [35.84, 97.69]

Foldseek 3Di:
DWKDKQVPDIDDLDDLVVVLVSLVPDDAQIKMWDDPDQQFIWMWHQHPPRAIWIWTADNDLQRIWIFDDGDHSVNNSQLVNCSSVVDPCSCVVTDIDGDDPPPPPPDDDPDDDDPQWDQFVNDTDGWQFQPRAPDHQADPVQARPFQRHHGPHGGDPPGQPTADRVPSHGPVPDPGD

Sequence (177 aa):
MIFNLNEDRYLENPAKDPVVEGLSSLEVDQYAILDRGNEHYIQVYQGEENSYQLEYRAGSHTQHFAASGEVTLATVQQAFVAFLGGDEGWEQPWNWEPVIFDESFVGDLADGDSCDTYLVNDQEYKKVRVGDEQVSVINAAQKCAECGLSVGNYHSPDCQSEECPACHKRFSACDCE

Mean predicted aligned error: 14.54 Å

Nearest PDB structures (foldseek):
  7e5v-assembly3_C  TM=6.210E-01  e=7.333E+00  Pyrenochaetopsis sp.
  7e5v-assembly1_A  TM=6.161E-01  e=9.323E+00  Pyrenochaetopsis sp.

Radius of gyration: 20.78 Å; Cα contacts (8 Å, |Δi|>4): 290; chains: 1; bounding box: 51×35×48 Å